Protein 2ANV (pdb70)

Solvent-accessible surface area: 14688 Å² total; per-residue (Å²): 206,79,113,11,30,97,66,2,11,77,122,1,27,206,42,69,38,62,125,57,147,16,48,14,13,79,89,2,46,12,5,0,2,3,44,15,62,22,112,5,109,55,92,23,4,46,96,72,32,82,23,87,49,122,59,0,22,88,23,1,99,107,39,0,92,103,0,35,79,0,7,77,51,41,19,182,19,103,25,77,69,43,22,8,2,0,7,0,6,0,0,35,12,1,16,98,27,7,0,19,32,3,51,2,16,138,45,10,54,116,137,64,58,98,37,2,0,60,7,0,42,113,47,80,88,7,36,214,57,90,66,99,28,27,70,21,0,134,129,5,65,56,10,5,75,99,217,96,114,6,31,97,76,2,14,88,72,1,32,141,26,66,37,59,129,63,159,19,49,18,17,78,102,3,38,15,4,0,2,3,45,3,58,21,93,4,112,56,98,21,5,55,97,76,47,92,17,81,37,130,60,0,30,105,10,2,92,96,34,0,109,107,0,32,91,1,4,72,77,39,17,202,20,101,20,76,65,44,22,4,3,0,0,0,5,0,0,35,12,1,15,97,33,8,0,34,54,9,62,0,14,150,27,0,39,98,123,68,55,95,42,0,0,59,6,0,40,118,47,81,77,7,38,214,55,91,71,98,25,29,72,22,0,135,80,2,66,58,11,2,73,94

B-factor: mean 18.24, std 12.75, range [5.37, 92.21]

InterPro domains:
  IPR002196 Glycoside hydrolase, family 24 [PF00959] (13-140)
  IPR023346 Lysozyme-like domain superfamily [SSF53955] (1-146)
  IPR023347 Lysozyme domain superfamily [G3DSA:1.10.530.40] (1-146)
  IPR033907 Endolysin/autolysin [cd00737] (8-145)
  IPR034690 Endolysin T4 type [MF_04110] (2-146)
  IPR051018 Bacteriophage Glycosyl Hydrolase 24 [PTHR38107] (2-146)

Radius of gyration: 20.23 Å; Cα contacts (8 Å, |Δi|>4): 489; chains: 2; bounding box: 35×56×48 Å

Structure (mmCIF, N/CA/C/O backbone):
data_2ANV
#
_entry.id   2ANV
#
_cell.length_a   134.013
_cell.length_b   50.415
_cell.length_c   46.587
_cell.angle_alpha   90.00
_cell.angle_beta   103.80
_cell.angle_gamma   90.00
#
_symmetry.space_group_name_H-M   'C 1 2 1'
#
loop_
_entity.id
_entity.type
_entity.pdbx_description
1 polymer Lysozyme
2 non-polymer 'SULFATE ION'
3 non-polymer 'MAGNESIUM ION'
4 non-polymer 'SAMARIUM (III) ION'
5 non-polymer 'IODIDE ION'
6 non-polymer 'CHLORIDE ION'
7 water water
#
loop_
_atom_site.group_PDB
_atom_site.id
_atom_site.type_symbol
_atom_site.label_atom_id
_atom_site.label_alt_id
_atom_site.label_comp_id
_atom_site.label_asym_id
_atom_site.label_entity_id
_atom_site.label_seq_id
_atom_site.pdbx_PDB_ins_code
_atom_site.Cartn_x
_atom_site.Cartn_y
_atom_site.Cartn_z
_atom_site.occupancy
_atom_site.B_iso_or_equiv
_atom_site.auth_seq_id
_atom_site.auth_comp_id
_atom_site.auth_asym_id
_atom_site.a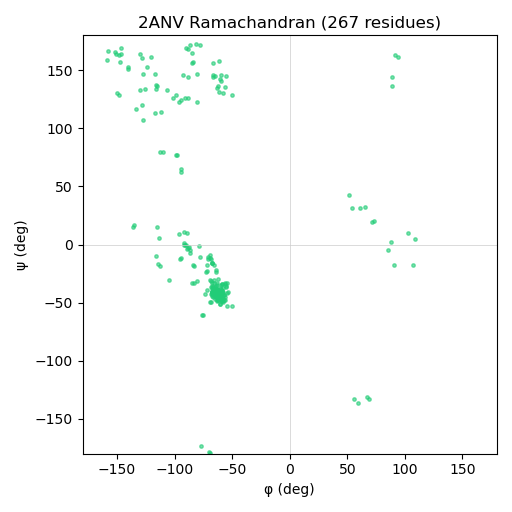uth_atom_id
_atom_site.pdbx_PDB_model_num
ATOM 1 N N . MET A 1 1 ? 68.484 19.269 19.466 1.00 17.34 1 MET A N 1
ATOM 2 C CA . MET A 1 1 ? 67.638 20.205 18.728 1.00 17.66 1 MET A CA 1
ATOM 3 C C . MET A 1 1 ? 66.210 19.854 19.018 1.00 14.95 1 MET A C 1
ATOM 4 O O . MET A 1 1 ? 65.838 18.868 19.671 1.00 15.05 1 MET A O 1
ATOM 9 N N . MET A 1 2 ? 65.303 20.643 18.476 1.00 25.20 2 MET A N 1
ATOM 10 C CA . MET A 1 2 ? 63.903 20.463 18.803 1.00 23.22 2 MET A CA 1
ATOM 11 C C . MET A 1 2 ? 63.393 19.291 17.936 1.00 16.54 2 MET A C 1
ATOM 12 O O . MET A 1 2 ? 63.832 18.954 16.856 1.00 24.55 2 MET A O 1
ATOM 21 N N . GLN A 1 3 ? 62.468 18.574 18.548 1.00 12.62 3 GLN A N 1
ATOM 22 C CA . GLN A 1 3 ? 61.832 17.403 18.002 1.00 12.32 3 GLN A CA 1
ATOM 23 C C . GLN A 1 3 ? 60.413 17.333 18.523 1.00 10.00 3 GLN A C 1
ATOM 24 O O . GLN A 1 3 ? 60.085 18.014 19.490 1.00 11.11 3 GLN A O 1
ATOM 30 N N . ILE A 1 4 ? 59.559 16.522 17.877 1.00 9.91 4 ILE A N 1
ATOM 31 C CA . ILE A 1 4 ? 58.190 16.399 18.352 1.00 9.26 4 ILE A CA 1
ATOM 32 C C . ILE A 1 4 ? 58.133 15.896 19.772 1.00 8.91 4 ILE A C 1
ATOM 33 O O . ILE A 1 4 ? 58.952 15.014 20.162 1.00 10.75 4 ILE A O 1
ATOM 38 N N . SER A 1 5 ? 57.243 16.399 20.608 1.00 8.68 5 SER A N 1
ATOM 39 C CA . SER A 1 5 ? 57.076 15.959 21.963 1.00 8.82 5 SER A CA 1
ATOM 40 C C . SER A 1 5 ? 56.122 14.767 22.084 1.00 8.97 5 SER A C 1
ATOM 41 O O . SER A 1 5 ? 55.411 14.438 21.130 1.00 9.20 5 SER A O 1
ATOM 44 N N . SER A 1 6 ? 56.040 14.190 23.287 1.00 9.80 6 SER A N 1
ATOM 45 C CA . SER A 1 6 ? 55.039 13.135 23.488 1.00 9.87 6 SER A CA 1
ATOM 46 C C . SER A 1 6 ? 53.631 13.639 23.299 1.00 9.45 6 SER A C 1
ATOM 47 O O . SER A 1 6 ? 52.784 12.914 22.751 1.00 9.93 6 SER A O 1
ATOM 50 N N . ASN A 1 7 ? 53.337 14.838 23.757 1.00 9.40 7 ASN A N 1
ATOM 51 C CA . ASN A 1 7 ? 52.042 15.481 23.512 1.00 9.60 7 ASN A CA 1
ATOM 52 C C . ASN A 1 7 ? 51.801 15.631 22.006 1.00 8.58 7 ASN A C 1
ATOM 53 O O . ASN A 1 7 ? 50.695 15.366 21.501 1.00 8.88 7 ASN A O 1
ATOM 58 N N . GLY A 1 8 ? 52.840 16.024 21.284 1.00 8.48 8 GLY A N 1
ATOM 59 C CA . GLY A 1 8 ? 52.712 16.166 19.850 1.00 8.57 8 GLY A CA 1
ATOM 60 C C . GLY A 1 8 ? 52.406 14.870 19.153 1.00 7.80 8 GLY A C 1
ATOM 61 O O . GLY A 1 8 ? 51.577 14.819 18.230 1.00 8.36 8 GLY A O 1
ATOM 62 N N . ILE A 1 9 ? 53.053 13.784 19.578 1.00 8.22 9 ILE A N 1
ATOM 63 C CA . ILE A 1 9 ? 52.791 12.447 19.043 1.00 8.29 9 ILE A CA 1
ATOM 64 C C . ILE A 1 9 ? 51.381 12.001 19.387 1.00 7.98 9 ILE A C 1
ATOM 65 O O . ILE A 1 9 ? 50.669 11.527 18.502 1.00 8.38 9 ILE A O 1
ATOM 70 N N . THR A 1 10 ? 50.939 12.158 20.636 1.00 8.22 10 THR A N 1
ATOM 71 C CA . THR A 1 10 ? 49.575 11.745 20.969 1.00 8.41 10 THR A CA 1
ATOM 72 C C . THR A 1 10 ? 48.574 12.478 20.105 1.00 7.60 10 THR A C 1
ATOM 73 O O . THR A 1 10 ? 47.625 11.897 19.574 1.00 8.46 10 THR A O 1
ATOM 77 N N . ARG A 1 11 ? 48.730 13.786 19.985 1.00 7.94 11 ARG A N 1
ATOM 78 C CA . ARG A 1 11 ? 47.760 14.562 19.238 1.00 7.43 11 ARG A CA 1
ATOM 79 C C . ARG A 1 11 ? 47.781 14.187 17.765 1.00 7.59 11 ARG A C 1
ATOM 80 O O . ARG A 1 11 ? 46.705 14.105 17.119 1.00 8.51 11 ARG A O 1
ATOM 88 N N . LEU A 1 12 ? 48.947 13.948 17.202 1.00 7.49 12 LEU A N 1
ATOM 89 C CA . LEU A 1 12 ? 49.047 13.541 15.798 1.00 7.78 12 LEU A CA 1
ATOM 90 C C . LEU A 1 12 ? 48.411 12.165 15.591 1.00 7.94 12 LEU A C 1
ATOM 91 O O . LEU A 1 12 ? 47.699 11.952 14.604 1.00 8.30 12 LEU A O 1
ATOM 96 N N . LYS A 1 13 ? 48.653 11.209 16.503 1.00 8.52 13 LYS A N 1
ATOM 97 C CA . LYS A 1 13 ? 48.038 9.921 16.391 1.00 9.23 13 LYS A CA 1
ATOM 98 C C . LYS A 1 13 ? 46.526 10.057 16.383 1.00 9.49 13 LYS A C 1
ATOM 99 O O . LYS A 1 13 ? 45.804 9.349 15.682 1.00 10.69 13 LYS A O 1
ATOM 105 N N A ARG A 1 14 ? 46.054 10.973 17.244 0.50 8.99 14 ARG A N 1
ATOM 106 N N B ARG A 1 14 ? 45.896 10.941 17.220 0.50 9.55 14 ARG A N 1
ATOM 107 C CA A ARG A 1 14 ? 44.606 11.043 17.339 0.50 12.06 14 ARG A CA 1
ATOM 108 C CA B ARG A 1 14 ? 44.469 11.231 17.281 0.50 11.22 14 ARG A CA 1
ATOM 109 C C A ARG A 1 14 ? 44.023 11.789 16.128 0.50 9.24 14 ARG A C 1
ATOM 110 C C B ARG A 1 14 ? 43.962 11.688 15.902 0.50 10.93 14 ARG A C 1
ATOM 111 O O A ARG A 1 14 ? 42.847 11.511 15.778 0.50 10.35 14 ARG A O 1
ATOM 112 O O B ARG A 1 14 ? 42.965 11.275 15.334 0.50 11.90 14 ARG A O 1
ATOM 127 N N . GLU A 1 15 ? 44.752 12.631 15.397 1.00 9.10 15 GLU A N 1
ATOM 128 C CA . GLU A 1 15 ? 44.308 13.211 14.124 1.00 10.00 15 GLU A CA 1
ATOM 129 C C . GLU A 1 15 ? 44.373 12.239 12.954 1.00 10.65 15 GLU A C 1
ATOM 130 O O . GLU A 1 15 ? 43.487 12.224 12.083 1.00 12.68 15 GLU A O 1
ATOM 136 N N . GLU A 1 16 ? 45.419 11.442 12.898 1.00 9.21 16 GLU A N 1
ATOM 137 C CA . GLU A 1 16 ? 45.660 10.540 11.780 1.00 9.44 16 GLU A CA 1
ATOM 138 C C . GLU A 1 16 ? 44.947 9.213 11.890 1.00 9.99 16 GLU A C 1
ATOM 139 O O . GLU A 1 16 ? 44.588 8.605 10.862 1.00 11.59 16 GLU A O 1
ATOM 145 N N . GLY A 1 17 ? 44.784 8.721 13.103 1.00 9.62 17 GLY A N 1
ATOM 146 C CA . GLY A 1 17 ? 44.367 7.393 13.399 1.00 10.88 17 GLY A CA 1
ATOM 147 C C . GLY A 1 17 ? 45.555 6.471 13.493 1.00 10.47 17 GLY A C 1
ATOM 148 O O . GLY A 1 17 ? 46.578 6.636 12.846 1.00 14.01 17 GLY A O 1
ATOM 149 N N . GLU A 1 18 ? 45.448 5.534 14.404 1.00 11.06 18 GLU A N 1
ATOM 150 C CA . GLU A 1 18 ? 46.417 4.464 14.591 1.00 10.01 18 GLU A CA 1
ATOM 151 C C . GLU A 1 18 ? 45.780 3.119 14.303 1.00 10.37 18 GLU A C 1
ATOM 152 O O . GLU A 1 18 ? 44.673 2.854 14.749 1.00 12.24 18 GLU A O 1
ATOM 158 N N . ARG A 1 19 ? 46.489 2.239 13.601 1.00 8.95 19 ARG A N 1
ATOM 159 C CA . ARG A 1 19 ? 46.065 0.879 13.361 1.00 9.70 19 ARG A CA 1
ATOM 160 C C . ARG A 1 19 ? 47.231 -0.014 13.624 1.00 9.39 19 ARG A C 1
ATOM 161 O O . ARG A 1 19 ? 48.235 0.032 12.963 1.00 12.76 19 ARG A O 1
ATOM 169 N N . LEU A 1 20 ? 47.054 -0.866 14.632 1.00 9.79 20 LEU A N 1
ATOM 170 C CA . LEU A 1 20 ? 48.173 -1.728 15.105 1.00 9.88 20 LEU A CA 1
ATOM 171 C C . LEU A 1 20 ? 48.240 -3.063 14.369 1.00 10.70 20 LEU A C 1
ATOM 172 O O . LEU A 1 20 ? 49.205 -3.802 14.550 1.00 12.92 20 LEU A O 1
ATOM 177 N N . LYS A 1 21 ? 47.311 -3.355 13.498 1.00 10.87 21 LYS A N 1
ATOM 178 C CA . LYS A 1 21 ? 47.354 -4.507 12.618 1.00 12.89 21 LYS A CA 1
ATOM 179 C C . LYS A 1 21 ? 47.457 -3.967 11.187 1.00 11.26 21 LYS A C 1
ATOM 180 O O . LYS A 1 21 ? 46.790 -3.016 10.771 1.00 11.77 21 LYS A O 1
ATOM 186 N N . ALA A 1 22 ? 48.301 -4.555 10.378 1.00 11.64 22 ALA A N 1
ATOM 187 C CA . ALA A 1 22 ? 48.537 -4.079 9.043 1.00 10.67 22 ALA A CA 1
ATOM 188 C C . ALA A 1 22 ? 47.260 -4.097 8.238 1.00 10.57 22 ALA A C 1
ATOM 189 O O . ALA A 1 22 ? 46.436 -5.010 8.361 1.00 12.93 22 ALA A O 1
ATOM 191 N N . TYR A 1 23 ? 47.140 -3.124 7.353 1.00 9.46 23 TYR A N 1
ATOM 192 C CA . TYR A 1 23 ? 45.970 -2.970 6.502 1.00 9.42 23 TYR A CA 1
ATOM 193 C C . TYR A 1 23 ? 46.436 -2.416 5.200 1.00 8.76 23 TYR A C 1
ATOM 194 O O . TYR A 1 23 ? 47.532 -1.896 5.045 1.00 11.95 23 TYR A O 1
ATOM 203 N N . SER A 1 24 ? 45.580 -2.397 4.162 1.00 10.17 24 SER A N 1
ATOM 204 C CA . SER A 1 24 ? 45.874 -1.764 2.897 1.00 10.40 24 SER A CA 1
ATOM 205 C C . SER A 1 24 ? 45.156 -0.432 2.881 1.00 9.95 24 SER A C 1
ATOM 206 O O . SER A 1 24 ? 43.927 -0.395 3.111 1.00 10.95 24 SER A O 1
ATOM 209 N N . ASP A 1 25 ? 45.863 0.654 2.627 1.00 9.31 25 ASP A N 1
ATOM 210 C CA . ASP A 1 25 ? 45.234 1.976 2.588 1.00 9.85 25 ASP A CA 1
ATOM 211 C C . ASP A 1 25 ? 44.321 2.072 1.374 1.00 9.64 25 ASP A C 1
ATOM 212 O O . ASP A 1 25 ? 44.170 1.155 0.570 1.00 9.20 25 ASP A O 1
ATOM 217 N N . SER A 1 26 ? 43.700 3.235 1.217 1.00 10.80 26 SER A N 1
ATOM 218 C CA . SER A 1 26 ? 42.691 3.398 0.184 1.00 11.13 26 SER A CA 1
ATOM 219 C C . SER A 1 26 ? 43.267 3.325 -1.205 1.00 10.60 26 SER A C 1
ATOM 220 O O . SER A 1 26 ? 42.472 3.176 -2.151 1.00 13.25 26 SER A O 1
ATOM 223 N N . ARG A 1 27 ? 44.563 3.441 -1.373 1.00 10.32 27 ARG A N 1
ATOM 224 C CA . ARG A 1 27 ? 45.212 3.275 -2.673 1.00 10.70 27 ARG A CA 1
ATOM 225 C C . ARG A 1 27 ? 45.735 1.878 -2.870 1.00 9.74 27 ARG A C 1
ATOM 226 O O . ARG A 1 27 ? 46.062 1.511 -4.010 1.00 11.76 27 ARG A O 1
ATOM 234 N N . GLY A 1 28 ? 45.814 1.041 -1.848 1.00 9.16 28 GLY A N 1
ATOM 235 C CA . GLY A 1 28 ? 46.373 -0.292 -1.953 1.00 9.63 28 GLY A CA 1
ATOM 236 C C . GLY A 1 28 ? 47.713 -0.506 -1.287 1.00 9.95 28 GLY A C 1
ATOM 237 O O . GLY A 1 28 ? 48.306 -1.582 -1.431 1.00 11.01 28 GLY A O 1
ATOM 238 N N . ILE A 1 29 ? 48.246 0.487 -0.567 1.00 9.65 29 ILE A N 1
ATOM 239 C CA . ILE A 1 29 ? 49.593 0.384 0.031 1.00 9.42 29 ILE A CA 1
ATOM 240 C C . ILE A 1 29 ? 49.493 -0.237 1.399 1.00 8.52 29 ILE A C 1
ATOM 241 O O . ILE A 1 29 ? 48.776 0.276 2.285 1.00 8.71 29 ILE A O 1
ATOM 246 N N . PRO A 1 30 ? 50.229 -1.312 1.673 1.00 9.03 30 PRO A N 1
ATOM 247 C CA . PRO A 1 30 ? 50.247 -1.902 3.035 1.00 9.35 30 PRO A CA 1
ATOM 248 C C . PRO A 1 30 ? 50.786 -0.841 4.006 1.00 8.51 30 PRO A C 1
ATOM 249 O O . PRO A 1 30 ? 51.852 -0.249 3.813 1.00 9.34 30 PRO A O 1
ATOM 253 N N . THR A 1 31 ? 50.053 -0.671 5.121 1.00 8.50 31 THR A N 1
ATOM 254 C CA . THR A 1 31 ? 50.316 0.375 6.117 1.00 8.12 31 THR A CA 1
ATOM 255 C C . THR A 1 31 ? 50.104 -0.204 7.494 1.00 8.05 31 THR A C 1
ATOM 256 O O . THR A 1 31 ? 49.258 -1.101 7.707 1.00 8.65 31 THR A O 1
ATOM 260 N N . ILE A 1 32 ? 50.802 0.371 8.482 1.00 8.08 32 ILE A N 1
ATOM 261 C CA . ILE A 1 32 ? 50.577 0.000 9.883 1.00 7.63 32 ILE A CA 1
ATOM 262 C C . ILE A 1 32 ? 50.933 1.214 10.731 1.00 8.02 32 ILE A C 1
ATOM 263 O O . ILE A 1 32 ? 51.623 2.153 10.307 1.00 8.30 32 ILE A O 1
ATOM 268 N N . GLY A 1 33 ? 50.516 1.171 12.004 1.00 8.38 33 GLY A N 1
ATOM 269 C CA . GLY A 1 33 ? 50.830 2.282 12.926 1.00 8.13 33 GLY A CA 1
ATOM 270 C C . GLY A 1 33 ? 50.081 3.508 12.480 1.00 7.81 33 GLY A C 1
ATOM 271 O O . GLY A 1 33 ? 48.866 3.492 12.241 1.00 9.10 33 GLY A O 1
ATOM 272 N N . VAL A 1 34 ? 50.829 4.601 12.397 1.00 7.77 34 VAL A N 1
ATOM 273 C CA . VAL A 1 34 ? 50.339 5.908 11.958 1.00 8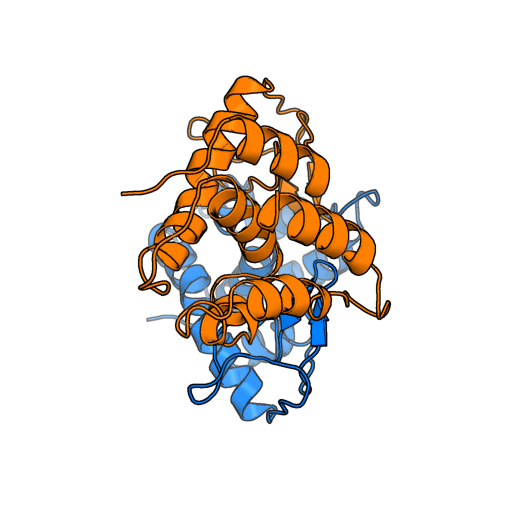.37 34 VAL A CA 1
ATOM 274 C C . VAL A 1 34 ? 51.016 6.214 10.609 1.00 8.54 34 VAL A C 1
ATOM 275 O O . VAL A 1 34 ? 52.019 6.899 10.510 1.00 9.66 34 VAL A O 1
ATOM 279 N N . GLY A 1 35 ? 50.466 5.609 9.562 1.00 9.37 35 GLY A N 1
ATOM 280 C CA . GLY A 1 35 ? 50.984 5.882 8.231 1.00 10.16 35 GLY A CA 1
ATOM 281 C C . GLY A 1 35 ? 52.326 5.277 7.908 1.00 10.64 35 GLY A C 1
ATOM 282 O O . GLY A 1 35 ? 52.992 5.708 6.950 1.00 13.86 35 GLY A O 1
ATOM 283 N N . HIS A 1 36 ? 52.789 4.239 8.602 1.00 9.44 36 HIS A N 1
ATOM 284 C CA . HIS A 1 36 ? 54.080 3.628 8.321 1.00 9.18 36 HIS A CA 1
ATOM 285 C C . HIS A 1 36 ? 53.942 2.607 7.190 1.00 8.90 36 HIS A C 1
ATOM 286 O O . HIS A 1 36 ? 53.153 1.657 7.264 1.00 9.61 36 HIS A O 1
ATOM 293 N N A THR A 1 37 ? 54.645 2.892 6.111 0.50 10.24 37 THR A N 1
ATOM 294 N N B THR A 1 37 ? 54.775 2.707 6.163 0.50 9.45 37 THR A N 1
ATOM 295 C CA A THR A 1 37 ? 54.623 2.032 4.911 0.50 10.32 37 THR A CA 1
ATOM 296 C CA B THR A 1 37 ? 54.771 1.765 5.015 0.50 9.95 37 THR A CA 1
ATOM 297 C C A THR A 1 37 ? 55.935 1.303 4.775 0.50 10.95 37 THR A C 1
ATOM 298 C C B THR A 1 37 ? 56.058 0.997 4.793 0.50 12.20 37 THR A C 1
ATOM 299 O O A THR A 1 37 ? 56.034 0.348 3.979 0.50 14.20 37 THR A O 1
ATOM 300 O O B THR A 1 37 ? 56.094 -0.013 4.040 0.50 14.53 37 THR A O 1
ATOM 307 N N A GLY A 1 38 ? 56.953 1.737 5.526 0.50 12.35 38 GLY A N 1
ATOM 308 N N B GLY A 1 38 ? 57.179 1.415 5.388 0.50 11.80 38 GLY A N 1
ATOM 309 C CA A GLY A 1 38 ? 58.217 1.036 5.423 0.50 13.19 38 GLY A CA 1
ATOM 310 C CA B GLY A 1 38 ? 58.447 0.724 5.182 0.50 12.58 38 GLY A CA 1
ATOM 311 C C A GLY A 1 38 ? 58.264 -0.258 6.203 0.50 12.67 38 GLY A C 1
ATOM 312 C C B GLY A 1 38 ? 58.456 -0.532 6.035 0.50 13.17 38 GLY A C 1
ATOM 313 O O A GLY A 1 38 ? 57.323 -0.782 6.794 0.50 13.52 38 GLY A O 1
ATOM 314 O O B GLY A 1 38 ? 57.448 -0.890 6.655 0.50 17.02 38 GLY A O 1
ATOM 315 N N A LYS A 1 39 ? 59.460 -0.810 6.270 0.50 13.78 39 LYS A N 1
ATOM 316 N N B LYS A 1 39 ? 59.592 -1.197 6.117 0.50 14.78 39 LYS A N 1
ATOM 317 C CA A LYS A 1 39 ? 59.590 -2.068 6.990 0.50 13.75 39 LYS A CA 1
ATOM 318 C CA B LYS A 1 39 ? 59.685 -2.408 6.917 0.50 14.36 39 LYS A CA 1
ATOM 319 C C A LYS A 1 39 ? 59.381 -1.918 8.492 0.50 12.21 39 LYS A C 1
ATOM 320 C C B LYS A 1 39 ? 59.601 -2.056 8.406 0.50 13.33 39 LYS A C 1
ATOM 321 O O A LYS A 1 39 ? 59.407 -0.860 9.105 0.50 11.34 39 LYS A O 1
ATOM 322 O O B LYS A 1 39 ? 59.885 -0.970 8.899 0.50 11.40 39 LYS A O 1
ATOM 333 N N . VAL A 1 40 ? 59.187 -3.073 9.141 1.00 12.87 40 VAL A N 1
ATOM 334 C CA . VAL A 1 40 ? 59.111 -3.111 10.591 1.00 12.88 40 VAL A CA 1
ATOM 335 C C . VAL A 1 40 ? 59.917 -4.329 11.059 1.00 13.79 40 VAL A C 1
ATOM 336 O O . VAL A 1 40 ? 59.666 -5.444 10.560 1.00 14.59 40 VAL A O 1
ATOM 340 N N . ASP A 1 41 ? 60.910 -4.128 11.919 1.00 13.46 41 ASP A N 1
ATOM 341 C CA . ASP A 1 41 ? 61.747 -5.232 12.372 1.00 14.98 41 ASP A CA 1
ATOM 342 C C . ASP A 1 41 ? 62.356 -5.997 11.192 1.00 14.32 41 ASP A C 1
ATOM 343 O O . ASP A 1 41 ? 62.590 -7.216 11.287 1.00 15.75 41 ASP A O 1
ATOM 348 N N . GLY A 1 42 ? 62.634 -5.340 10.084 1.00 14.31 42 GLY A N 1
ATOM 349 C CA . GLY A 1 42 ? 63.319 -5.974 8.955 1.00 14.77 42 GLY A CA 1
ATOM 350 C C . GLY A 1 42 ? 62.420 -6.683 7.947 1.00 15.33 42 GLY A C 1
ATOM 351 O O . GLY A 1 42 ? 62.909 -7.264 6.961 1.00 19.58 42 GLY A O 1
ATOM 352 N N . ASN A 1 43 ? 61.121 -6.625 8.153 1.00 15.44 43 ASN A N 1
ATOM 353 C CA . ASN A 1 43 ? 60.139 -7.204 7.271 1.00 15.84 43 ASN A CA 1
ATOM 354 C C . ASN A 1 43 ? 59.215 -6.195 6.643 1.00 14.80 43 ASN A C 1
ATOM 355 O O . ASN A 1 43 ? 58.794 -5.244 7.304 1.00 15.69 43 ASN A O 1
ATOM 360 N N . SER A 1 44 ? 58.773 -6.463 5.379 1.00 16.90 44 SER A N 1
ATOM 361 C CA A SER A 1 44 ? 57.775 -5.577 4.769 0.65 16.64 44 SER A CA 1
ATOM 362 C CA B SER A 1 44 ? 57.759 -5.548 4.854 0.35 17.43 44 SER A CA 1
ATOM 363 C C A SER A 1 44 ? 56.422 -5.709 5.478 0.65 16.90 44 SER A C 1
ATOM 364 C C B SER A 1 44 ? 56.462 -5.706 5.658 0.35 18.06 44 SER A C 1
ATOM 365 O O A SER A 1 44 ? 55.944 -6.790 5.796 0.65 17.80 44 SER A O 1
ATOM 366 O O B SER A 1 44 ? 56.054 -6.728 6.187 0.35 15.68 44 SER A O 1
ATOM 371 N N . VAL A 1 45 ? 55.793 -4.561 5.740 1.00 17.09 45 VAL A N 1
ATOM 372 C CA . VAL A 1 45 ? 54.437 -4.475 6.227 1.00 16.49 45 VAL A CA 1
ATOM 373 C C . VAL A 1 45 ? 53.584 -5.312 5.279 1.00 16.10 45 VAL A C 1
ATOM 374 O O . VAL A 1 45 ? 53.572 -5.156 4.047 1.00 16.62 45 VAL A O 1
ATOM 378 N N . ALA A 1 46 ? 52.797 -6.200 5.873 1.00 16.09 46 ALA A N 1
ATOM 379 C CA . ALA A 1 46 ? 51.981 -7.118 5.109 1.00 18.91 46 ALA A CA 1
ATOM 380 C C . ALA A 1 46 ? 50.865 -7.593 6.020 1.00 16.95 46 ALA A C 1
ATOM 381 O O . ALA A 1 46 ? 51.007 -7.607 7.260 1.00 15.84 46 ALA A O 1
ATOM 383 N N . SER A 1 47 ? 49.793 -8.069 5.392 1.00 19.16 47 SER A N 1
ATOM 384 C CA . SER A 1 47 ? 48.727 -8.674 6.134 1.00 21.05 47 SER A CA 1
ATOM 385 C C . SER A 1 47 ? 49.224 -9.730 7.103 1.00 21.98 47 SER A C 1
ATOM 386 O O . SER A 1 47 ? 50.024 -10.597 6.728 1.00 27.97 47 SER A O 1
ATOM 389 N N . GLY A 1 48 ? 48.796 -9.589 8.356 1.00 19.60 48 GLY A N 1
ATOM 390 C CA . GLY A 1 48 ? 49.290 -10.460 9.418 1.00 20.74 48 GLY A CA 1
ATOM 391 C C . GLY A 1 48 ? 50.244 -9.821 10.383 1.00 18.57 48 GLY A C 1
ATOM 392 O O . GLY A 1 48 ? 50.455 -10.351 11.480 1.00 21.52 48 GLY A O 1
ATOM 393 N N . MET A 1 49 ? 50.837 -8.710 10.049 1.00 16.67 49 MET A N 1
ATOM 394 C CA . MET A 1 49 ? 51.754 -8.013 10.937 1.00 14.99 49 MET A CA 1
ATOM 395 C C . MET A 1 49 ? 50.940 -7.318 12.008 1.00 14.52 49 MET A C 1
ATOM 396 O O . MET A 1 49 ? 49.922 -6.645 11.745 1.00 14.40 49 MET A O 1
ATOM 401 N N A THR A 1 50 ? 51.371 -7.441 13.252 0.50 14.76 50 THR A N 1
ATOM 402 N N B THR A 1 50 ? 51.454 -7.394 13.232 0.50 13.94 50 THR A N 1
ATOM 403 C CA A THR A 1 50 ? 50.844 -6.638 14.343 0.50 15.15 50 THR A CA 1
ATOM 404 C CA B THR A 1 50 ? 50.898 -6.701 14.386 0.50 14.56 50 THR A CA 1
ATOM 405 C C A THR A 1 50 ? 52.034 -5.951 15.032 0.50 13.08 50 THR A C 1
ATOM 406 C C B THR A 1 50 ? 51.983 -6.071 15.259 0.50 13.95 50 THR A C 1
ATOM 407 O O A THR A 1 50 ? 53.146 -6.468 14.930 0.50 14.62 50 THR A O 1
ATOM 408 O O B THR A 1 50 ? 52.997 -6.705 15.541 0.50 14.88 50 THR A O 1
ATOM 415 N N . ILE A 1 51 ? 51.734 -4.825 15.669 1.00 11.11 51 ILE A N 1
ATOM 416 C CA . ILE A 1 51 ? 52.711 -4.083 16.450 1.00 10.25 51 ILE A CA 1
ATOM 417 C C . ILE A 1 51 ? 52.063 -3.524 17.733 1.00 9.75 51 ILE A C 1
ATOM 418 O O . ILE A 1 51 ? 50.843 -3.478 17.846 1.00 11.82 51 ILE A O 1
ATOM 423 N N . THR A 1 52 ? 52.932 -3.088 18.642 1.00 9.46 52 THR A N 1
ATOM 424 C CA . THR A 1 52 ? 52.469 -2.407 19.850 1.00 9.47 52 THR A CA 1
ATOM 425 C C . THR A 1 52 ? 52.341 -0.913 19.619 1.00 8.37 52 THR A C 1
ATOM 426 O O . THR A 1 52 ? 52.840 -0.354 18.650 1.00 8.60 52 THR A O 1
ATOM 430 N N . ALA A 1 53 ? 51.702 -0.217 20.551 1.00 8.84 53 ALA A N 1
ATOM 431 C CA . ALA A 1 53 ? 51.607 1.219 20.546 1.00 8.89 53 ALA A CA 1
ATOM 432 C C . ALA A 1 53 ? 52.957 1.879 20.726 1.00 8.20 53 ALA A C 1
ATOM 433 O O . ALA A 1 53 ? 53.224 2.920 20.087 1.00 8.97 53 ALA A O 1
ATOM 435 N N . GLU A 1 54 ? 53.841 1.310 21.531 1.00 8.92 54 GLU A N 1
ATOM 436 C CA . GLU A 1 54 ? 55.204 1.791 21.654 1.00 9.24 54 GLU A CA 1
ATOM 437 C C . GLU A 1 54 ? 55.878 1.768 20.281 1.00 8.46 54 GLU A C 1
ATOM 438 O O . GLU A 1 54 ? 56.542 2.727 19.883 1.00 8.90 54 GLU A O 1
ATOM 444 N N . LYS A 1 55 ? 55.769 0.624 19.597 1.00 8.62 55 LYS A N 1
ATOM 445 C CA . LYS A 1 55 ? 56.388 0.516 18.255 1.00 8.76 55 LYS A CA 1
ATOM 446 C C . LYS A 1 55 ? 55.780 1.527 17.334 1.00 7.99 55 LYS A C 1
ATOM 447 O O . LYS A 1 55 ? 56.488 2.156 16.542 1.00 8.60 55 LYS A O 1
ATOM 453 N N . SER A 1 56 ? 54.451 1.680 17.352 1.00 7.99 56 SER A N 1
ATOM 454 C CA . SER A 1 56 ? 53.797 2.656 16.490 1.00 8.04 56 SER A CA 1
ATOM 455 C C . SER A 1 56 ? 54.360 4.059 16.729 1.00 7.70 56 SER A C 1
ATOM 456 O O . SER A 1 56 ? 54.618 4.794 15.799 1.00 8.46 56 SER A O 1
ATOM 459 N N . SER A 1 57 ? 54.513 4.430 18.002 1.00 8.26 57 SER A N 1
ATOM 460 C CA . SER A 1 57 ? 55.070 5.749 18.293 1.00 8.79 57 SER A CA 1
ATOM 461 C C . SER A 1 57 ? 56.506 5.905 17.845 1.00 9.12 57 SER A C 1
ATOM 462 O O . SER A 1 57 ? 56.894 6.963 17.326 1.00 10.07 57 SER A O 1
ATOM 465 N N . GLU A 1 58 ? 57.327 4.856 18.075 1.00 9.83 58 GLU A N 1
ATOM 466 C CA . GLU A 1 58 ? 58.736 4.950 17.652 1.00 11.30 58 GLU A CA 1
ATOM 467 C C . GLU A 1 58 ? 58.821 4.976 16.139 1.00 10.19 58 GLU A C 1
ATOM 468 O O . GLU A 1 58 ? 59.674 5.703 15.587 1.00 11.50 58 GLU A O 1
ATOM 474 N N . LEU A 1 59 ? 57.993 4.243 15.404 1.00 9.99 59 LEU A N 1
ATOM 475 C CA . LEU A 1 59 ? 57.970 4.315 13.943 1.00 9.77 59 LEU A CA 1
ATOM 476 C C . LEU A 1 59 ? 57.562 5.696 13.483 1.00 9.59 59 LEU A C 1
ATOM 477 O O . LEU A 1 59 ? 58.119 6.212 12.522 1.00 10.64 59 LEU A O 1
ATOM 482 N N . LEU A 1 60 ? 56.567 6.290 14.150 1.00 8.89 60 LEU A N 1
ATOM 483 C CA . LEU A 1 60 ? 56.121 7.637 13.764 1.00 8.61 60 LEU A CA 1
ATOM 484 C C . LEU A 1 60 ? 57.202 8.678 14.001 1.00 8.92 60 LEU A C 1
ATOM 485 O O . LEU A 1 60 ? 57.422 9.523 13.147 1.00 9.50 60 LEU A O 1
ATOM 490 N N . LYS A 1 61 ? 57.913 8.568 15.134 1.00 10.24 61 LYS A N 1
ATOM 491 C CA . LYS A 1 61 ? 59.002 9.517 15.405 1.00 11.62 61 LYS A CA 1
ATOM 492 C C . LYS A 1 61 ? 60.053 9.447 14.320 1.00 13.21 61 LYS A C 1
ATOM 493 O O . LYS A 1 61 ? 60.573 10.479 13.866 1.00 16.59 61 LYS A O 1
ATOM 499 N N . GLU A 1 62 ? 60.344 8.276 13.824 1.00 12.80 62 GLU A N 1
ATOM 500 C CA . GLU A 1 62 ? 61.306 8.129 12.735 1.00 15.03 62 GLU A CA 1
ATOM 501 C C . GLU A 1 62 ? 60.734 8.607 11.396 1.00 13.86 62 GLU A C 1
ATOM 502 O O . GLU A 1 62 ? 61.405 9.252 10.579 1.00 15.32 62 GLU A O 1
ATOM 508 N N . ASP A 1 63 ? 59.475 8.264 11.095 1.00 12.33 63 ASP A N 1
ATOM 509 C CA . ASP A 1 63 ? 58.842 8.721 9.862 1.00 12.92 63 ASP A CA 1
ATOM 510 C C . ASP A 1 63 ? 58.685 10.228 9.809 1.00 12.62 63 ASP A C 1
ATOM 511 O O . ASP A 1 63 ? 58.534 10.794 8.740 1.00 18.08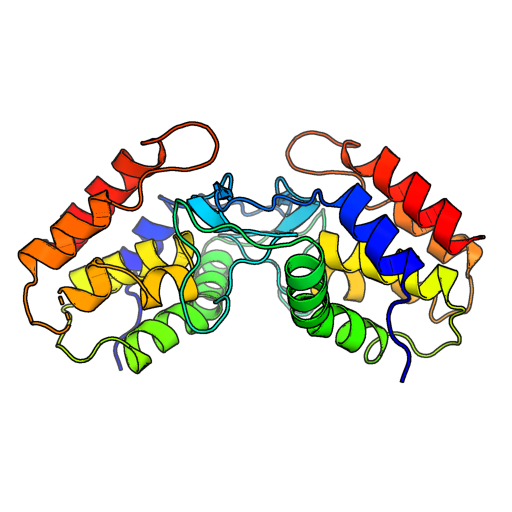 63 ASP A O 1
ATOM 516 N N . LEU A 1 64 ? 58.693 10.900 10.948 1.00 10.17 64 LEU A N 1
ATOM 517 C CA . LEU A 1 64 ? 58.619 12.379 10.998 1.00 9.88 64 LEU A CA 1
ATOM 518 C C . LEU A 1 64 ? 59.948 13.035 10.706 1.00 10.73 64 LEU A C 1
ATOM 519 O O . LEU A 1 64 ? 59.994 14.260 10.688 1.00 11.04 64 LEU A O 1
ATOM 524 N N . GLN A 1 65 ? 61.015 12.293 10.462 1.00 12.52 65 GLN A N 1
ATOM 525 C CA . GLN A 1 65 ? 62.286 12.973 10.223 1.00 12.73 65 GLN A CA 1
ATOM 526 C C . GLN A 1 65 ? 62.185 13.934 9.039 1.00 12.55 65 GLN A C 1
ATOM 527 O O . GLN A 1 65 ? 62.767 15.032 9.161 1.00 13.34 65 GLN A O 1
ATOM 533 N N . TRP A 1 66 ? 61.466 13.619 7.962 1.00 12.03 66 TRP A N 1
ATOM 534 C CA . TRP A 1 66 ? 61.364 14.561 6.842 1.00 12.62 66 TRP A CA 1
ATOM 535 C C . TRP A 1 66 ? 60.628 15.816 7.264 1.00 11.22 66 TRP A C 1
ATOM 536 O O . TRP A 1 66 ? 60.892 16.891 6.738 1.00 12.79 66 TRP A O 1
ATOM 547 N N . VAL A 1 67 ? 59.666 15.675 8.159 1.00 10.55 67 VAL A N 1
ATOM 548 C CA . VAL A 1 67 ? 58.910 16.830 8.654 1.00 10.13 67 VAL A CA 1
ATOM 549 C C . VAL A 1 67 ? 59.769 17.739 9.487 1.00 10.42 67 VAL A C 1
ATOM 550 O O . VAL A 1 67 ? 59.820 18.952 9.304 1.00 11.61 67 VAL A O 1
ATOM 554 N N . GLU A 1 68 ? 60.490 17.154 10.459 1.00 10.81 68 GLU A N 1
ATOM 555 C CA . GLU A 1 68 ? 61.419 17.893 11.310 1.00 12.46 68 GLU A CA 1
ATOM 556 C C . GLU A 1 68 ? 62.475 18.554 10.470 1.00 13.25 68 GLU A C 1
ATOM 557 O O . GLU A 1 68 ? 62.868 19.697 10.743 1.00 13.86 68 GLU A O 1
ATOM 563 N N . ASP A 1 69 ? 62.972 17.895 9.436 1.00 13.66 69 ASP A N 1
ATOM 564 C CA . ASP A 1 69 ? 63.989 18.432 8.563 1.00 15.21 69 ASP A CA 1
ATOM 565 C C . ASP A 1 69 ? 63.424 19.589 7.756 1.00 15.01 69 ASP A C 1
ATOM 566 O O . ASP A 1 69 ? 64.111 20.591 7.525 1.00 17.03 69 ASP A O 1
ATOM 571 N N . ALA A 1 70 ? 62.166 19.517 7.337 1.00 14.99 70 ALA A N 1
ATOM 572 C CA . ALA A 1 70 ? 61.522 20.616 6.615 1.00 15.04 70 ALA A CA 1
ATOM 573 C C . ALA A 1 70 ? 61.424 21.847 7.500 1.00 13.25 70 ALA A C 1
ATOM 574 O O . ALA A 1 70 ? 61.670 22.983 7.079 1.00 14.85 70 ALA A O 1
ATOM 576 N N . ILE A 1 71 ? 61.052 21.636 8.760 1.00 12.16 71 ILE A N 1
ATOM 577 C CA . ILE A 1 71 ? 60.951 22.763 9.695 1.00 12.32 71 ILE A CA 1
ATOM 578 C C . ILE A 1 71 ? 62.314 23.388 9.870 1.00 14.61 71 ILE A C 1
ATOM 579 O O . ILE A 1 71 ? 62.484 24.585 9.805 1.00 16.03 71 ILE A O 1
ATOM 584 N N . SER A 1 72 ? 63.356 22.581 10.099 1.00 15.98 72 SER A N 1
ATOM 585 C CA . SER A 1 72 ? 64.709 23.095 10.266 1.00 17.43 72 SER A CA 1
ATOM 586 C C . SER A 1 72 ? 65.200 23.845 9.066 1.00 18.13 72 SER A C 1
ATOM 587 O O . SER A 1 72 ? 65.919 24.825 9.201 1.00 22.24 72 SER A O 1
ATOM 592 N N . SER A 1 73 ? 64.896 23.377 7.882 1.00 17.07 73 SER A N 1
ATOM 593 C CA . SER A 1 73 ? 65.417 23.995 6.665 1.00 20.90 73 SER A CA 1
ATOM 594 C C . SER A 1 73 ? 64.642 25.250 6.232 1.00 19.67 73 SER A C 1
ATOM 595 O O . SER A 1 73 ? 65.286 26.114 5.667 1.00 23.93 73 SER A O 1
ATOM 598 N N . LEU A 1 74 ? 63.352 25.309 6.514 1.00 15.85 74 LEU A N 1
ATOM 599 C CA . LEU A 1 74 ? 62.503 26.367 5.996 1.00 15.74 74 LEU A CA 1
ATOM 600 C C . LEU A 1 74 ? 62.119 27.439 6.995 1.00 14.70 74 LEU A C 1
ATOM 601 O O . LEU A 1 74 ? 61.896 28.547 6.566 1.00 15.32 74 LEU A O 1
ATOM 606 N N . VAL A 1 75 ? 62.019 27.053 8.251 1.00 14.71 75 VAL A N 1
ATOM 607 C CA . VAL A 1 75 ? 61.543 28.00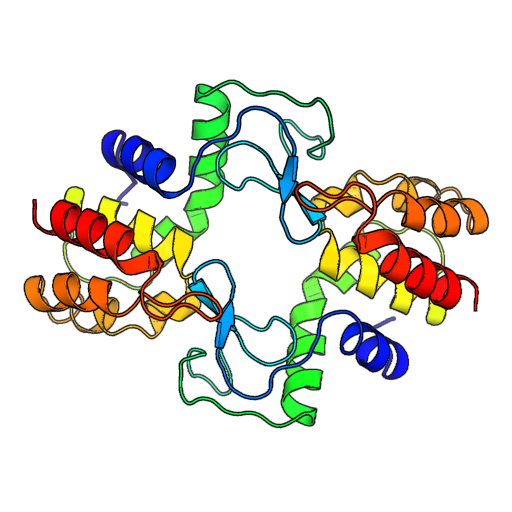1 9.264 1.00 13.48 75 VAL A CA 1
ATOM 608 C C . VAL A 1 75 ? 62.729 28.735 9.863 1.00 14.89 75 VAL A C 1
ATOM 609 O O . VAL A 1 75 ? 63.696 28.107 10.263 1.00 20.17 75 VAL A O 1
ATOM 613 N N . ARG A 1 76 ? 62.736 30.073 9.863 1.00 14.84 76 ARG A N 1
ATOM 614 C CA . ARG A 1 76 ? 63.873 30.878 10.245 1.00 17.62 76 ARG A CA 1
ATOM 615 C C . ARG A 1 76 ? 63.572 31.694 11.508 1.00 15.41 76 ARG A C 1
ATOM 616 O O . ARG A 1 76 ? 64.350 32.627 11.824 1.00 19.73 76 ARG A O 1
ATOM 624 N N . VAL A 1 77 ? 62.532 31.395 12.263 1.00 14.26 77 VAL A N 1
ATOM 625 C CA . VAL A 1 77 ? 62.168 32.093 13.482 1.00 13.95 77 VAL A CA 1
ATOM 626 C C . VAL A 1 77 ? 61.987 31.070 14.575 1.00 13.17 77 VAL A C 1
ATOM 627 O O . VAL A 1 77 ? 61.751 29.889 14.285 1.00 14.15 77 VAL A O 1
ATOM 631 N N . PRO A 1 78 ? 62.048 31.468 15.858 1.00 13.95 78 PRO A N 1
ATOM 632 C CA . PRO A 1 78 ? 61.855 30.548 16.974 1.00 13.59 78 PRO A CA 1
ATOM 633 C C . PRO A 1 78 ? 60.441 29.987 17.018 1.00 12.83 78 PRO A C 1
ATOM 634 O O . PRO A 1 78 ? 59.448 30.655 16.746 1.00 13.27 78 PRO A O 1
ATOM 638 N N . LEU A 1 79 ? 60.354 28.712 17.438 1.00 12.21 79 LEU A N 1
ATOM 639 C CA . LEU A 1 79 ? 59.136 28.038 17.708 1.00 11.20 79 LEU A CA 1
ATOM 640 C C . LEU A 1 79 ? 59.202 27.484 19.138 1.00 10.71 79 LEU A C 1
ATOM 641 O O . LEU A 1 79 ? 60.187 26.821 19.536 1.00 12.44 79 LEU A O 1
ATOM 646 N N . ASN A 1 80 ? 58.142 27.674 19.899 1.00 10.10 80 ASN A N 1
ATOM 647 C CA . ASN A 1 80 ? 57.969 26.946 21.170 1.00 9.95 80 ASN A CA 1
ATOM 648 C C . ASN A 1 80 ? 57.503 25.541 20.856 1.00 8.77 80 ASN A C 1
ATOM 649 O O . ASN A 1 80 ? 57.170 25.188 19.713 1.00 9.22 80 ASN A O 1
ATOM 654 N N . GLN A 1 81 ? 57.455 24.682 21.879 1.00 9.12 81 GLN A N 1
ATOM 655 C CA . GLN A 1 81 ? 57.177 23.268 21.620 1.00 8.45 81 GLN A CA 1
ATOM 656 C C . GLN A 1 81 ? 55.759 23.067 21.112 1.00 8.30 81 GLN A C 1
ATOM 657 O O . GLN A 1 81 ? 55.511 22.204 20.240 1.00 8.09 81 GLN A O 1
ATOM 663 N N . ASN A 1 82 ? 54.793 23.821 21.603 1.00 8.42 82 ASN A N 1
ATOM 664 C CA . ASN A 1 82 ? 53.397 23.710 21.109 1.00 8.41 82 ASN A CA 1
ATOM 665 C C . ASN A 1 82 ? 53.311 24.105 19.647 1.00 7.74 82 ASN A C 1
ATOM 666 O O . ASN A 1 82 ? 52.624 23.441 18.863 1.00 8.02 82 ASN A O 1
ATOM 671 N N . GLN A 1 83 ? 53.947 25.207 19.291 1.00 7.81 83 GLN A N 1
ATOM 672 C CA . GLN A 1 83 ? 54.012 25.628 17.866 1.00 8.07 83 GLN A CA 1
ATOM 673 C C . GLN A 1 83 ? 54.621 24.558 17.024 1.00 7.74 83 GLN A C 1
ATOM 674 O O . GLN A 1 83 ? 54.125 24.232 15.928 1.00 8.38 83 GLN A O 1
ATOM 680 N N . TYR A 1 84 ? 55.757 24.015 17.465 1.00 7.95 84 TYR A N 1
ATOM 681 C CA . TYR A 1 84 ? 56.469 22.986 16.754 1.00 7.51 84 TYR A CA 1
ATOM 682 C C . TYR A 1 84 ? 55.588 21.754 16.548 1.00 7.18 84 TYR A C 1
ATOM 683 O O . TYR A 1 84 ? 55.513 21.201 15.425 1.00 7.72 84 TYR A O 1
ATOM 692 N N . ASP A 1 85 ? 54.957 21.303 17.599 1.00 7.19 85 ASP A N 1
ATOM 693 C CA . ASP A 1 85 ? 54.104 20.087 17.544 1.00 7.11 85 ASP A CA 1
ATOM 694 C C . ASP A 1 85 ? 52.924 20.321 16.581 1.00 7.02 85 ASP A C 1
ATOM 695 O O . ASP A 1 85 ? 52.555 19.375 15.831 1.00 7.81 85 ASP A O 1
ATOM 700 N N . ALA A 1 86 ? 52.349 21.490 16.567 1.00 7.02 86 ALA A N 1
ATOM 701 C CA . ALA A 1 86 ? 51.250 21.810 15.656 1.00 7.39 86 ALA A CA 1
ATOM 702 C C . ALA A 1 86 ? 51.746 21.831 14.214 1.00 7.42 86 ALA A C 1
ATOM 703 O O . ALA A 1 86 ? 51.071 21.311 13.325 1.00 7.74 86 ALA A O 1
ATOM 705 N N . MET A 1 87 ? 52.889 22.451 13.983 1.00 7.94 87 MET A N 1
ATOM 706 C CA . MET A 1 87 ? 53.494 22.437 12.637 1.00 8.46 87 MET A CA 1
ATOM 707 C C . MET A 1 87 ? 53.764 21.024 12.160 1.00 7.48 87 MET A C 1
ATOM 708 O O . MET A 1 87 ? 53.553 20.729 10.956 1.00 8.16 87 MET A O 1
ATOM 717 N N . CYS A 1 88 ? 54.258 20.159 13.040 1.00 7.68 88 CYS A N 1
ATOM 718 C CA . CYS A 1 88 ? 54.510 18.786 12.620 1.00 7.20 88 CYS A CA 1
ATOM 719 C C . CYS A 1 88 ? 53.252 18.120 12.114 1.00 7.39 88 CYS A C 1
ATOM 720 O O . CYS A 1 88 ? 53.257 17.397 11.129 1.00 8.05 88 CYS A O 1
ATOM 723 N N . SER A 1 89 ? 52.114 18.356 12.819 1.00 6.92 89 SER A N 1
ATOM 724 C CA . SER A 1 89 ? 50.859 17.756 12.440 1.00 7.44 89 SER A CA 1
ATOM 725 C C . SER A 1 89 ? 50.365 18.275 11.096 1.00 7.14 89 SER A C 1
ATOM 726 O O . SER A 1 89 ? 49.934 17.502 10.236 1.00 8.27 89 SER A O 1
ATOM 729 N N . LEU A 1 90 ? 50.451 19.588 10.877 1.00 6.92 90 LEU A N 1
ATOM 730 C CA . LEU A 1 90 ? 50.043 20.171 9.600 1.00 7.25 90 LEU A CA 1
ATOM 731 C C . LEU A 1 90 ? 50.860 19.610 8.465 1.00 7.34 90 LEU A C 1
ATOM 732 O O . LEU A 1 90 ? 50.336 19.201 7.426 1.00 8.21 90 LEU A O 1
ATOM 737 N N . ILE A 1 91 ? 52.194 19.643 8.607 1.00 7.80 91 ILE A N 1
ATOM 738 C CA . ILE A 1 91 ? 53.095 19.252 7.522 1.00 8.11 91 ILE A CA 1
ATOM 739 C C . ILE A 1 91 ? 52.989 17.765 7.229 1.00 8.16 91 ILE A C 1
ATOM 740 O O . ILE A 1 91 ? 53.009 17.353 6.052 1.00 9.84 91 ILE A O 1
ATOM 745 N N . PHE A 1 92 ? 52.887 16.930 8.273 1.00 8.13 92 PHE A N 1
ATOM 746 C CA . PHE A 1 92 ? 52.718 15.501 8.038 1.00 8.66 92 PHE A CA 1
ATOM 747 C C . PHE A 1 92 ? 51.503 15.229 7.165 1.00 9.27 92 PHE A C 1
ATOM 748 O O . PHE A 1 92 ? 51.546 14.291 6.356 1.00 11.42 92 PHE A O 1
ATOM 756 N N . ASN A 1 93 ? 50.476 16.021 7.295 1.00 8.45 93 ASN A N 1
ATOM 757 C CA . ASN A 1 93 ? 49.280 15.933 6.445 1.00 8.63 93 ASN A CA 1
ATOM 758 C C . ASN A 1 93 ? 49.514 16.502 5.040 1.00 8.57 93 ASN A C 1
ATOM 759 O O . ASN A 1 93 ? 49.337 15.802 4.040 1.00 11.27 93 ASN A O 1
ATOM 764 N N . ILE A 1 94 ? 49.859 17.777 4.927 1.00 8.35 94 ILE A N 1
ATOM 765 C CA . ILE A 1 94 ? 49.791 18.437 3.608 1.00 9.05 94 ILE A CA 1
ATOM 766 C C . ILE A 1 94 ? 51.018 18.200 2.771 1.00 9.21 94 ILE A C 1
ATOM 767 O O . ILE A 1 94 ? 50.962 18.390 1.538 1.00 10.10 94 ILE A O 1
ATOM 772 N N . GLY A 1 95 ? 52.138 17.782 3.342 1.00 9.33 95 GLY A N 1
ATOM 773 C CA . GLY A 1 95 ? 53.364 17.467 2.683 1.00 10.54 95 GLY A CA 1
ATOM 774 C C . GLY A 1 95 ? 54.316 18.628 2.587 1.00 10.54 95 GLY A C 1
ATOM 775 O O . GLY A 1 95 ? 53.955 19.799 2.744 1.00 10.33 95 GLY A O 1
ATOM 776 N N . LYS A 1 96 ? 55.567 18.348 2.311 1.00 12.84 96 LYS A N 1
ATOM 777 C CA . LYS A 1 96 ? 56.632 19.321 2.311 1.00 13.80 96 LYS A CA 1
ATOM 778 C C . LYS A 1 96 ? 56.431 20.405 1.272 1.00 12.40 96 LYS A C 1
ATOM 779 O O . LYS A 1 96 ? 56.606 21.588 1.576 1.00 13.38 96 LYS A O 1
ATOM 785 N N . SER A 1 97 ? 56.078 20.022 0.031 1.00 12.70 97 SER A N 1
ATOM 786 C CA . SER A 1 97 ? 55.984 21.021 -1.034 1.00 13.96 97 SER A CA 1
ATOM 787 C C . SER A 1 97 ? 54.837 21.960 -0.750 1.00 11.94 97 SER A C 1
ATOM 788 O O . SER A 1 97 ? 54.957 23.190 -0.938 1.00 13.55 97 SER A O 1
ATOM 791 N N . ALA A 1 98 ? 53.696 21.466 -0.283 1.00 11.33 98 ALA A N 1
ATOM 792 C CA . ALA A 1 98 ? 52.582 22.357 0.053 1.00 11.14 98 ALA A CA 1
ATOM 793 C C . ALA A 1 98 ? 52.994 23.322 1.160 1.00 10.62 98 ALA A C 1
ATOM 794 O O . ALA A 1 98 ? 52.712 24.520 1.126 1.00 11.42 98 ALA A O 1
ATOM 796 N N . PHE A 1 99 ? 53.670 22.780 2.175 1.00 10.37 99 PHE A N 1
ATOM 797 C CA . PHE A 1 99 ? 54.138 23.666 3.261 1.00 10.46 99 PHE A CA 1
ATOM 798 C C . PHE A 1 99 ? 55.106 24.690 2.748 1.00 11.07 99 PHE A C 1
ATOM 799 O O . PHE A 1 99 ? 55.004 25.907 3.139 1.00 11.74 99 PHE A O 1
ATOM 807 N N . ALA A 1 100 ? 56.036 24.335 1.897 1.00 12.23 100 ALA A N 1
ATOM 808 C CA . ALA A 1 100 ? 57.057 25.255 1.403 1.00 14.10 100 ALA A CA 1
ATOM 809 C C . ALA A 1 100 ? 56.419 26.442 0.702 1.00 15.39 100 ALA A C 1
ATOM 810 O O . ALA A 1 100 ? 56.980 27.548 0.754 1.00 18.21 100 ALA A O 1
ATOM 812 N N . GLY A 1 101 ? 55.287 26.234 0.031 1.00 14.72 101 GLY A N 1
ATOM 813 C CA . GLY A 1 101 ? 54.669 27.316 -0.673 1.00 15.83 101 GLY A CA 1
ATOM 814 C C . GLY A 1 101 ? 53.569 27.999 0.100 1.00 15.60 101 GLY A C 1
ATOM 815 O O . GLY A 1 101 ? 52.890 28.872 -0.447 1.00 17.55 101 GLY A O 1
ATOM 816 N N . SER A 1 102 ? 53.381 27.686 1.393 1.00 13.53 102 SER A N 1
ATOM 817 C CA . SER A 1 102 ? 52.207 28.113 2.164 1.00 13.19 102 SER A CA 1
ATOM 818 C C . SER A 1 102 ? 52.316 29.513 2.749 1.00 13.51 102 SER A C 1
ATOM 819 O O . SER A 1 102 ? 53.390 30.023 3.051 1.00 14.05 102 SER A O 1
ATOM 822 N N . THR A 1 103 ? 51.113 30.071 3.004 1.00 13.76 103 THR A N 1
ATOM 823 C CA . THR A 1 103 ? 51.030 31.305 3.739 1.00 15.31 103 THR A CA 1
ATOM 824 C C . THR A 1 103 ? 51.436 31.090 5.209 1.00 12.13 103 THR A C 1
ATOM 825 O O . THR A 1 103 ? 51.985 32.011 5.845 1.00 12.61 103 THR A O 1
ATOM 832 N N . VAL A 1 104 ? 51.209 29.903 5.781 1.00 11.55 104 VAL A N 1
ATOM 833 C CA . VAL A 1 104 ? 51.698 29.615 7.140 1.00 10.60 104 VAL A CA 1
ATOM 834 C C . VAL A 1 104 ? 53.200 29.880 7.216 1.00 10.10 104 VAL A C 1
ATOM 835 O O . VAL A 1 104 ? 53.649 30.605 8.126 1.00 10.48 104 VAL A O 1
ATOM 839 N N . LEU A 1 105 ? 53.984 29.303 6.317 1.00 10.21 105 LEU A N 1
ATOM 840 C CA . LEU A 1 105 ? 55.423 29.491 6.356 1.00 10.76 105 LEU A CA 1
ATOM 841 C C . LEU A 1 105 ? 55.791 30.956 6.158 1.00 10.92 105 LEU A C 1
ATOM 842 O O . LEU A 1 105 ? 56.659 31.504 6.839 1.00 11.81 105 LEU A O 1
ATOM 847 N N . ARG A 1 106 ? 55.180 31.593 5.130 1.00 12.56 106 ARG A N 1
ATOM 848 C CA . ARG A 1 106 ? 55.518 32.985 4.860 1.00 14.53 106 ARG A CA 1
ATOM 849 C C . ARG A 1 106 ? 55.293 33.866 6.097 1.00 12.74 106 ARG A C 1
ATOM 850 O O . ARG A 1 106 ? 56.126 34.678 6.494 1.00 14.55 106 ARG A O 1
ATOM 865 N N . GLN A 1 107 ? 54.131 33.705 6.712 1.00 11.69 107 GLN A N 1
ATOM 866 C CA . GLN A 1 107 ? 53.810 34.524 7.881 1.00 12.13 107 GLN A CA 1
ATOM 867 C C . GLN A 1 107 ? 54.695 34.206 9.034 1.00 11.79 107 GLN A C 1
ATOM 868 O O . GLN A 1 107 ? 55.143 35.108 9.753 1.00 12.15 107 GLN A O 1
ATOM 874 N N B LEU A 1 108 ? 55.005 32.922 9.269 0.33 14.86 108 LEU A N 1
ATOM 875 N N C LEU A 1 108 ? 55.005 32.923 9.270 0.33 11.95 108 LEU A N 1
ATOM 876 N N D LEU A 1 108 ? 54.965 32.908 9.206 0.33 15.39 108 LEU A N 1
ATOM 877 C CA B LEU A 1 108 ? 55.891 32.529 10.362 0.33 12.99 108 LEU A CA 1
ATOM 878 C CA C LEU A 1 108 ? 55.855 32.573 10.405 0.33 13.76 108 LEU A CA 1
ATOM 879 C CA D LEU A 1 108 ? 55.840 32.474 10.293 0.33 12.38 108 LEU A CA 1
ATOM 880 C C B LEU A 1 108 ? 57.211 33.285 10.222 0.33 13.38 108 LEU A C 1
ATOM 881 C C C LEU A 1 108 ? 57.192 33.249 10.213 0.33 14.14 108 LEU A C 1
ATOM 882 C C D LEU A 1 108 ? 57.161 33.223 10.191 0.33 13.04 108 LEU A C 1
ATOM 883 O O B LEU A 1 108 ? 57.713 33.852 11.195 0.33 13.69 108 LEU A O 1
ATOM 884 O O C LEU A 1 108 ? 57.789 33.777 11.163 0.33 17.11 108 LEU A O 1
ATOM 885 O O D LEU A 1 108 ? 57.631 33.776 11.189 0.33 16.33 108 LEU A O 1
ATOM 894 N N . ASN A 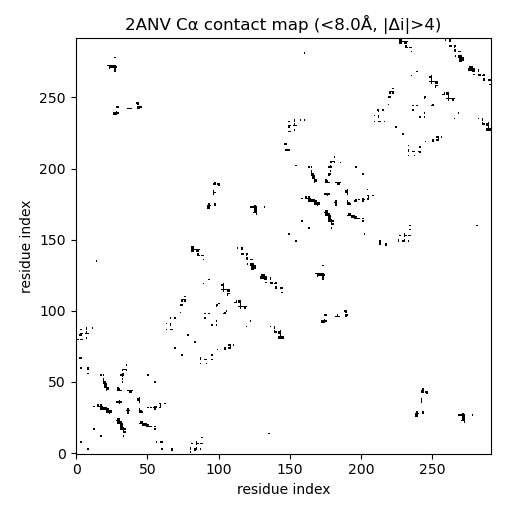1 109 ? 57.766 33.230 9.012 1.00 12.34 109 ASN A N 1
ATOM 895 C CA . ASN A 1 109 ? 59.109 33.763 8.765 1.00 14.72 109 ASN A CA 1
ATOM 896 C C . ASN A 1 109 ? 59.143 35.289 8.877 1.00 15.51 109 ASN A C 1
ATOM 897 O O . ASN A 1 109 ? 60.220 35.825 9.040 1.00 19.25 109 ASN A O 1
ATOM 902 N N . LEU A 1 110 ? 57.989 35.925 8.835 1.00 14.30 110 LEU A N 1
ATOM 903 C CA . LEU A 1 110 ? 57.889 37.354 9.095 1.00 16.43 110 LEU A CA 1
ATOM 904 C C . LEU A 1 110 ? 57.708 37.654 10.561 1.00 14.74 110 LEU A C 1
ATOM 905 O O . LEU A 1 110 ? 57.555 38.838 10.928 1.00 15.26 110 LEU A O 1
ATOM 910 N N . LYS A 1 111 ? 57.622 36.659 11.417 1.00 13.77 111 LYS A N 1
ATOM 911 C CA . LYS A 1 111 ? 57.324 36.752 12.812 1.00 13.53 111 LYS A CA 1
ATOM 912 C C . LYS A 1 111 ? 55.921 37.254 13.086 1.00 12.78 111 LYS A C 1
ATOM 913 O O . LYS A 1 111 ? 55.579 37.868 14.088 1.00 15.46 111 LYS A O 1
ATOM 919 N N . ASN A 1 112 ? 55.016 36.904 12.161 1.00 11.41 112 ASN A N 1
ATOM 920 C CA . ASN A 1 112 ? 53.614 37.183 12.325 1.00 12.03 112 ASN A CA 1
ATOM 921 C C . ASN A 1 112 ? 52.977 35.904 12.843 1.00 11.00 112 ASN A C 1
ATOM 922 O O . ASN A 1 112 ? 52.326 35.159 12.081 1.00 11.23 112 ASN A O 1
ATOM 927 N N . TYR A 1 113 ? 53.167 35.624 14.120 1.00 11.83 113 TYR A N 1
ATOM 928 C CA . TYR A 1 113 ? 52.726 34.331 14.645 1.00 11.18 113 TYR A CA 1
ATOM 929 C C . TYR A 1 113 ? 51.225 34.113 14.675 1.00 11.10 113 TYR A C 1
ATOM 930 O O . TYR A 1 113 ? 50.762 33.020 14.328 1.00 11.08 113 TYR A O 1
ATOM 939 N N . GLN A 1 114 ? 50.437 35.123 15.081 1.00 11.21 114 GLN A N 1
ATOM 940 C CA . GLN A 1 114 ? 48.997 34.956 15.056 1.00 11.69 114 GLN A CA 1
ATOM 941 C C . GLN A 1 114 ? 48.493 34.704 13.631 1.00 11.42 114 GLN A C 1
ATOM 942 O O . GLN A 1 114 ? 47.627 33.872 13.413 1.00 11.46 114 GLN A O 1
ATOM 948 N N . ALA A 1 115 ? 48.998 35.457 12.654 1.00 12.06 115 ALA A N 1
ATOM 949 C CA . ALA A 1 115 ? 48.600 35.269 11.240 1.00 11.45 115 ALA A CA 1
ATOM 950 C C . ALA A 1 115 ? 49.028 33.912 10.736 1.00 10.41 115 ALA A C 1
ATOM 951 O O . ALA A 1 115 ? 48.303 33.305 9.962 1.00 11.01 115 ALA A O 1
ATOM 953 N N . ALA A 1 116 ? 50.180 33.379 11.158 1.00 9.76 116 ALA A N 1
ATOM 954 C CA . ALA A 1 116 ? 50.618 32.042 10.779 1.00 9.87 116 ALA A CA 1
ATOM 955 C C . ALA A 1 116 ? 49.625 31.020 11.317 1.00 9.59 116 ALA A C 1
ATOM 956 O O . ALA A 1 116 ? 49.226 30.087 10.617 1.00 10.41 116 ALA A O 1
ATOM 958 N N . ALA A 1 117 ? 49.203 31.183 12.587 1.00 10.20 117 ALA A N 1
ATOM 959 C CA . ALA A 1 117 ? 48.236 30.278 13.215 1.00 9.97 117 ALA A CA 1
ATOM 960 C C . ALA A 1 117 ? 46.918 30.286 12.432 1.00 9.09 117 ALA A C 1
ATOM 961 O O . ALA A 1 117 ? 46.357 29.271 12.109 1.00 9.94 117 ALA A O 1
ATOM 963 N N . ASP A 1 118 ? 46.470 31.511 12.105 1.00 9.76 118 ASP A N 1
ATOM 964 C CA . ASP A 1 118 ? 45.240 31.629 11.362 1.00 10.16 118 ASP A CA 1
ATOM 965 C C . ASP A 1 118 ? 45.338 30.989 9.992 1.00 9.57 118 ASP A C 1
ATOM 966 O O . ASP A 1 118 ? 44.358 30.466 9.457 1.00 10.52 118 ASP A O 1
ATOM 971 N N . ALA A 1 119 ? 46.509 31.032 9.364 1.00 9.85 119 ALA A N 1
ATOM 972 C CA . ALA A 1 119 ? 46.689 30.493 8.033 1.00 10.13 119 ALA A CA 1
ATOM 973 C C . ALA A 1 119 ? 46.648 28.965 8.048 1.00 9.09 119 ALA A C 1
ATOM 974 O O . ALA A 1 119 ? 46.443 28.367 6.968 1.00 10.35 119 ALA A O 1
ATOM 976 N N . PHE A 1 120 ? 46.705 28.307 9.176 1.00 8.60 120 PHE A N 1
ATOM 977 C CA . PHE A 1 120 ? 46.420 26.880 9.211 1.00 8.51 120 PHE A CA 1
ATOM 978 C C . PHE A 1 120 ? 45.047 26.589 8.618 1.00 8.00 120 PHE A C 1
ATOM 979 O O . PHE A 1 120 ? 44.822 25.545 7.995 1.00 8.69 120 PHE A O 1
ATOM 987 N N . LEU A 1 121 ? 44.091 27.494 8.867 1.00 8.71 121 LEU A N 1
ATOM 988 C CA . LEU A 1 121 ? 42.689 27.265 8.495 1.00 9.80 121 LEU A CA 1
ATOM 989 C C . LEU A 1 121 ? 42.481 27.255 7.006 1.00 9.76 121 LEU A C 1
ATOM 990 O O . LEU A 1 121 ? 41.399 26.843 6.526 1.00 10.47 121 LEU A O 1
ATOM 995 N N . LEU A 1 122 ? 43.465 27.683 6.216 1.00 9.59 122 LEU A N 1
ATOM 996 C CA . LEU A 1 122 ? 43.403 27.648 4.768 1.00 10.20 122 LEU A CA 1
ATOM 997 C C . LEU A 1 122 ? 43.525 26.229 4.226 1.00 9.88 122 LEU A C 1
ATOM 998 O O . LEU A 1 122 ? 43.075 25.977 3.085 1.00 11.96 122 LEU A O 1
ATOM 1003 N N . TRP A 1 123 ? 44.096 25.314 4.980 1.00 8.59 123 TRP A N 1
ATOM 1004 C CA . TRP A 1 123 ? 44.401 23.963 4.516 1.00 8.08 123 TRP A CA 1
ATOM 1005 C C . TRP A 1 123 ? 43.257 23.020 4.883 1.00 7.29 123 TRP A C 1
ATOM 1006 O O . TRP A 1 123 ? 43.391 22.095 5.673 1.00 8.68 123 TRP A O 1
ATOM 1017 N N . LYS A 1 124 ? 42.089 23.311 4.319 1.00 8.31 124 LYS A N 1
ATOM 1018 C CA . LYS A 1 124 ? 40.843 22.714 4.774 1.00 8.54 124 LYS A CA 1
ATOM 1019 C C . LYS A 1 124 ? 40.166 21.793 3.776 1.00 7.52 124 LYS A C 1
ATOM 1020 O O . LYS A 1 124 ? 39.286 21.029 4.151 1.00 8.42 124 LYS A O 1
ATOM 1026 N N . LYS A 1 125 ? 40.525 21.840 2.496 1.00 8.61 125 LYS A N 1
ATOM 1027 C CA . LYS A 1 125 ? 39.853 21.081 1.452 1.00 9.04 125 LYS A CA 1
ATOM 1028 C C . LYS A 1 125 ? 40.454 19.693 1.289 1.00 9.27 125 LYS A C 1
ATOM 1029 O O . LYS A 1 125 ? 41.698 19.525 1.310 1.00 9.95 125 LYS A O 1
ATOM 1035 N N . ALA A 1 126 ? 39.586 18.718 0.996 1.00 9.33 126 ALA A N 1
ATOM 1036 C CA . ALA A 1 126 ? 40.075 17.394 0.563 1.00 9.62 126 ALA A CA 1
ATOM 1037 C C . ALA A 1 126 ? 39.006 16.827 -0.362 1.00 10.71 126 ALA A C 1
ATOM 1038 O O . ALA A 1 126 ? 37.813 16.859 -0.016 1.00 11.06 126 ALA A O 1
ATOM 1040 N N . GLY A 1 127 ? 39.415 16.363 -1.529 1.00 12.45 127 GLY A N 1
ATOM 1041 C CA . GLY A 1 127 ? 38.409 15.827 -2.469 1.00 15.15 127 GLY A CA 1
ATOM 1042 C C . GLY A 1 127 ? 37.337 16.845 -2.756 1.00 15.40 127 GLY A C 1
ATOM 1043 O O . GLY A 1 127 ? 37.621 18.038 -3.027 1.00 17.87 127 GLY A O 1
ATOM 1044 N N . LYS A 1 128 ? 36.095 16.364 -2.684 1.00 17.07 128 LYS A N 1
ATOM 1045 C CA . LYS A 1 128 ? 34.938 17.169 -3.077 1.00 20.28 128 LYS A CA 1
ATOM 1046 C C . LYS A 1 128 ? 34.349 17.930 -1.909 1.00 16.26 128 LYS A C 1
ATOM 1047 O O . LYS A 1 128 ? 33.283 18.527 -2.052 1.00 22.19 128 LYS A O 1
ATOM 1053 N N . ASP A 1 129 ? 35.028 17.988 -0.751 1.00 11.58 129 ASP A N 1
ATOM 1054 C CA . ASP A 1 129 ? 34.491 18.742 0.376 1.00 10.34 129 ASP A CA 1
ATOM 1055 C C . ASP A 1 129 ? 35.440 19.892 0.728 1.00 9.67 129 ASP A C 1
ATOM 1056 O O . ASP A 1 129 ? 36.561 19.613 1.151 1.00 10.22 129 ASP A O 1
ATOM 1061 N N . PRO A 1 130 ? 35.033 21.126 0.535 1.00 10.35 130 PRO A N 1
ATOM 1062 C CA . PRO A 1 130 ? 35.944 22.268 0.690 1.00 10.99 130 PRO A CA 1
ATOM 1063 C C . PRO A 1 130 ? 36.380 22.546 2.109 1.00 10.06 130 PRO A C 1
ATOM 1064 O O . PRO A 1 130 ? 37.314 23.353 2.261 1.00 10.72 130 PRO A O 1
ATOM 1068 N N . ASP A 1 131 ? 35.825 21.925 3.157 1.00 8.69 131 ASP A N 1
ATOM 1069 C CA . ASP A 1 131 ? 36.238 22.246 4.515 1.00 8.95 131 ASP A CA 1
ATOM 1070 C C . ASP A 1 131 ? 36.440 21.009 5.394 1.00 8.54 131 ASP A C 1
ATOM 1071 O O . ASP A 1 131 ? 36.440 21.153 6.619 1.00 8.58 131 ASP A O 1
ATOM 1076 N N . ILE A 1 132 ? 36.535 19.808 4.818 1.00 7.91 132 ILE A N 1
ATOM 1077 C CA . ILE A 1 132 ? 36.510 18.627 5.684 1.00 8.23 132 ILE A CA 1
ATOM 1078 C C . ILE A 1 132 ? 37.675 18.534 6.644 1.00 7.67 132 ILE A C 1
ATOM 1079 O O . ILE A 1 132 ? 37.561 17.896 7.700 1.00 8.70 132 ILE A O 1
ATOM 1084 N N . LEU A 1 133 ? 38.806 19.177 6.347 1.00 7.27 133 LEU A N 1
ATOM 1085 C CA . LEU A 1 133 ? 39.935 19.195 7.254 1.00 6.90 133 LEU A CA 1
ATOM 1086 C C . LEU A 1 133 ? 39.911 20.390 8.199 1.00 7.07 133 LEU A C 1
ATOM 1087 O O . LEU A 1 133 ? 40.813 20.522 9.050 1.00 7.19 133 LEU A O 1
ATOM 1092 N N . LEU A 1 134 ? 38.908 21.262 8.095 1.00 7.36 134 LEU A N 1
ATOM 1093 C CA . LEU A 1 134 ? 38.863 22.460 8.970 1.00 7.56 134 LEU A CA 1
ATOM 1094 C C . LEU A 1 134 ? 38.814 22.089 10.444 1.00 7.29 134 LEU A C 1
ATOM 1095 O O . LEU A 1 134 ? 39.522 22.733 11.224 1.00 7.81 134 LEU A O 1
ATOM 1100 N N . PRO A 1 135 ? 38.063 21.095 10.904 1.00 7.76 135 PRO A N 1
ATOM 1101 C CA . PRO A 1 135 ? 38.104 20.810 12.357 1.00 8.01 135 PRO A CA 1
ATOM 1102 C C . PRO A 1 135 ? 39.509 20.450 12.803 1.00 7.34 135 PRO A C 1
ATOM 1103 O O . PRO A 1 135 ? 39.933 20.884 13.908 1.00 8.10 135 PRO A O 1
ATOM 1107 N N . ARG A 1 136 ? 40.239 19.640 12.050 1.00 7.13 136 ARG A N 1
ATOM 1108 C CA . ARG A 1 136 ? 41.639 19.316 12.378 1.00 7.01 136 ARG A CA 1
ATOM 1109 C C . ARG A 1 136 ? 42.486 20.570 12.392 1.00 6.70 136 ARG A C 1
ATOM 1110 O O . ARG A 1 136 ? 43.300 20.779 13.309 1.00 7.10 136 ARG A O 1
ATOM 1118 N N . ARG A 1 137 ? 42.356 21.442 11.385 1.00 6.83 137 ARG A N 1
ATOM 1119 C CA . ARG A 1 137 ? 43.108 22.670 11.352 1.00 7.04 137 ARG A CA 1
ATOM 1120 C C . ARG A 1 137 ? 42.828 23.552 12.576 1.00 6.93 137 ARG A C 1
ATOM 1121 O O . ARG A 1 137 ? 43.739 24.188 13.115 1.00 7.59 137 ARG A O 1
ATOM 1129 N N . ARG A 1 138 ? 41.569 23.631 13.029 1.00 7.68 138 ARG A N 1
ATOM 1130 C CA . ARG A 1 138 ? 41.235 24.393 14.197 1.00 8.02 138 ARG A CA 1
ATOM 1131 C C . ARG A 1 138 ? 41.918 23.817 15.449 1.00 7.76 138 ARG A C 1
ATOM 1132 O O . ARG A 1 138 ? 42.400 24.578 16.289 1.00 8.44 138 ARG A O 1
ATOM 1140 N N . ARG A 1 139 ? 41.955 22.480 15.572 1.00 7.66 139 ARG A N 1
ATOM 1141 C CA . ARG A 1 139 ? 42.611 21.866 16.689 1.00 8.20 139 ARG A CA 1
ATOM 1142 C C . ARG A 1 139 ? 44.113 22.114 16.684 1.00 7.79 139 ARG A C 1
ATOM 1143 O O . ARG A 1 139 ? 44.734 22.387 17.711 1.00 8.79 139 ARG A O 1
ATOM 1151 N N . GLU A 1 140 ? 44.728 22.054 15.497 1.00 7.60 140 GLU A N 1
ATOM 1152 C CA . GLU A 1 140 ? 46.148 22.322 15.386 1.00 7.46 140 GLU A CA 1
ATOM 1153 C C . GLU A 1 140 ? 46.464 23.772 15.684 1.00 7.59 140 GLU A C 1
ATOM 1154 O O . GLU A 1 140 ? 47.447 24.098 16.348 1.00 8.32 140 GLU A O 1
ATOM 1160 N N . ARG A 1 141 ? 45.627 24.669 15.190 1.00 8.00 141 ARG A N 1
ATOM 1161 C CA . ARG A 1 141 ? 45.781 26.100 15.480 1.00 8.12 141 ARG A CA 1
ATOM 1162 C C . ARG A 1 141 ? 45.697 26.348 16.983 1.00 8.50 141 ARG A C 1
ATOM 1163 O O . ARG A 1 141 ? 46.476 27.121 17.559 1.00 9.67 141 ARG A O 1
ATOM 1171 N N . ALA A 1 142 ? 44.745 25.717 17.667 1.00 8.86 142 ALA A N 1
ATOM 1172 C CA . ALA A 1 142 ? 44.570 25.860 19.101 1.00 10.21 142 ALA A CA 1
ATOM 1173 C C . ALA A 1 142 ? 45.843 25.358 19.803 1.00 9.73 142 ALA A C 1
ATOM 1174 O O . ALA A 1 142 ? 46.295 26.004 20.763 1.00 11.26 142 ALA A O 1
ATOM 1176 N N . LEU A 1 143 ? 46.393 24.235 19.389 1.00 9.27 143 LEU A N 1
ATOM 1177 C CA . LEU A 1 143 ? 47.664 23.740 19.950 1.00 9.28 143 LEU A CA 1
ATOM 1178 C C . LEU A 1 143 ? 48.766 24.772 19.728 1.00 8.74 143 LEU A C 1
ATOM 1179 O O . LEU A 1 143 ? 49.495 25.136 20.668 1.00 10.35 143 LEU A O 1
ATOM 1184 N N . PHE A 1 144 ? 48.890 25.292 18.517 1.00 8.80 144 PHE A N 1
ATOM 1185 C CA . PHE A 1 144 ? 49.949 26.280 18.176 1.00 8.92 144 PHE A CA 1
ATOM 1186 C C . PHE A 1 144 ? 49.895 27.456 19.122 1.00 9.69 144 PHE A C 1
ATOM 1187 O O . PHE A 1 144 ? 50.945 27.977 19.474 1.00 11.54 144 PHE A O 1
ATOM 1195 N N . LEU A 1 145 ? 48.693 27.930 19.440 1.00 10.10 145 LEU A N 1
ATOM 1196 C CA . LEU A 1 145 ? 48.488 29.147 20.213 1.00 11.79 145 LEU A CA 1
ATOM 1197 C C . LEU A 1 145 ? 48.513 28.879 21.706 1.00 12.86 145 LEU A C 1
ATOM 1198 O O . LEU A 1 145 ? 48.403 29.819 22.493 1.00 15.86 145 LEU A O 1
ATOM 1203 N N . SER A 1 146 ? 48.617 27.644 22.134 1.00 14.47 146 SER A N 1
ATOM 1204 C CA . SER A 1 146 ? 48.627 27.198 23.517 1.00 19.24 146 SER A CA 1
ATOM 1205 C C . SER A 1 146 ? 49.901 27.497 24.301 1.00 23.37 146 SER A C 1
ATOM 1206 O O . SER A 1 146 ? 50.860 27.710 23.923 1.00 22.91 146 SER A O 1
ATOM 1210 N N . MET B 1 1 ? 70.784 1.431 -18.551 1.00 21.20 1 MET B N 1
ATOM 1211 C CA . MET B 1 1 ? 69.787 0.695 -17.733 1.00 17.73 1 MET B CA 1
ATOM 1212 C C . MET B 1 1 ? 68.384 0.762 -18.351 1.00 18.18 1 MET B C 1
ATOM 1213 O O . MET B 1 1 ? 68.155 1.622 -19.169 1.00 17.75 1 MET B O 1
ATOM 1222 N N . MET B 1 2 ? 67.464 -0.176 -17.994 1.00 17.50 2 MET B N 1
ATOM 1223 C CA . MET B 1 2 ? 66.100 -0.153 -18.543 1.00 13.99 2 MET B CA 1
ATOM 1224 C C . MET B 1 2 ? 65.368 1.117 -18.174 1.00 13.60 2 MET B C 1
ATOM 1225 O O . MET B 1 2 ? 65.695 1.777 -17.180 1.00 17.11 2 MET B O 1
ATOM 1234 N N . GLN B 1 3 ? 64.355 1.414 -18.983 1.00 11.45 3 GLN B N 1
ATOM 1235 C CA . GLN B 1 3 ? 63.511 2.554 -18.734 1.00 11.81 3 GLN B CA 1
ATOM 1236 C C . GLN B 1 3 ? 62.107 2.242 -19.212 1.00 10.13 3 GLN B C 1
ATOM 1237 O O . GLN B 1 3 ? 61.891 1.397 -20.090 1.00 11.00 3 GLN B O 1
ATOM 1243 N N . ILE B 1 4 ? 61.145 2.949 -18.661 1.00 9.99 4 ILE B N 1
ATOM 1244 C CA . ILE B 1 4 ? 59.754 2.740 -19.049 1.00 10.08 4 ILE B CA 1
ATOM 1245 C C . ILE B 1 4 ? 59.573 3.183 -20.510 1.00 9.48 4 ILE B C 1
ATOM 1246 O O . ILE B 1 4 ? 60.210 4.104 -20.976 1.00 10.33 4 ILE B O 1
ATOM 1251 N N . SER B 1 5 ? 58.693 2.499 -21.244 1.00 9.53 5 SER B N 1
ATOM 1252 C CA . SER B 1 5 ? 58.428 2.803 -22.651 1.00 9.65 5 SER B CA 1
ATOM 1253 C C . SER B 1 5 ? 57.304 3.820 -22.773 1.00 9.98 5 SER B C 1
ATOM 1254 O O . SER B 1 5 ? 56.583 4.086 -21.820 1.00 9.75 5 SER B O 1
ATOM 1257 N N . SER B 1 6 ? 57.131 4.333 -23.979 1.00 10.15 6 SER B N 1
ATOM 1258 C CA . SER B 1 6 ? 55.991 5.170 -24.253 1.00 11.22 6 SER B CA 1
ATOM 1259 C C . SER B 1 6 ? 54.686 4.459 -23.993 1.00 10.84 6 SER B C 1
ATOM 1260 O O . SER B 1 6 ? 53.763 5.039 -23.372 1.00 12.15 6 SER B O 1
ATOM 1265 N N . ASN B 1 7 ? 54.547 3.220 -24.442 1.00 11.77 7 ASN B N 1
ATOM 1266 C CA . ASN B 1 7 ? 53.346 2.451 -24.142 1.00 12.20 7 ASN B CA 1
ATOM 1267 C C . ASN B 1 7 ? 53.156 2.268 -22.640 1.00 11.39 7 ASN B C 1
ATOM 1268 O O . ASN B 1 7 ? 52.043 2.338 -22.121 1.00 11.78 7 ASN B O 1
ATOM 1273 N N . GLY B 1 8 ? 54.272 2.082 -21.921 1.00 10.54 8 GLY B N 1
ATOM 1274 C CA . GLY B 1 8 ? 54.175 1.918 -20.482 1.00 10.02 8 GLY B CA 1
ATOM 1275 C C . GLY B 1 8 ? 53.654 3.148 -19.814 1.00 9.34 8 GLY B C 1
ATOM 1276 O O . GLY B 1 8 ? 52.858 3.030 -18.854 1.00 10.05 8 GLY B O 1
ATOM 1277 N N . ILE B 1 9 ? 54.063 4.324 -20.254 1.00 9.86 9 ILE B N 1
ATOM 1278 C CA . ILE B 1 9 ? 53.548 5.598 -19.746 1.00 9.55 9 ILE B CA 1
ATOM 1279 C C . ILE B 1 9 ? 52.050 5.714 -20.058 1.00 9.99 9 ILE B C 1
ATOM 1280 O O . ILE B 1 9 ? 51.274 6.075 -19.173 1.00 10.50 9 ILE B O 1
ATOM 1285 N N . THR B 1 10 ? 51.659 5.439 -21.306 1.00 10.61 10 THR B N 1
ATOM 1286 C CA . THR B 1 10 ? 50.262 5.551 -21.654 1.00 10.43 10 THR B CA 1
ATOM 1287 C C . THR B 1 10 ? 49.404 4.635 -20.788 1.00 10.22 10 THR B C 1
ATOM 1288 O O . THR B 1 10 ? 48.323 5.032 -20.281 1.00 10.87 10 THR B O 1
ATOM 1292 N N . ARG B 1 11 ? 49.849 3.395 -20.585 1.00 9.96 11 ARG B N 1
ATOM 1293 C CA . ARG B 1 11 ? 49.063 2.434 -19.800 1.00 10.36 11 ARG B CA 1
ATOM 1294 C C . ARG B 1 11 ? 49.009 2.864 -18.348 1.00 9.61 11 ARG B C 1
ATOM 1295 O O . ARG B 1 11 ? 47.948 2.741 -17.701 1.00 10.70 11 ARG B O 1
ATOM 1303 N N . LEU B 1 12 ? 50.117 3.364 -17.796 1.00 10.07 12 LEU B N 1
ATOM 1304 C CA . LEU B 1 12 ? 50.132 3.804 -16.400 1.00 9.91 12 LEU B CA 1
ATOM 1305 C C . LEU B 1 12 ? 49.195 5.001 -16.204 1.00 9.66 12 LEU B C 1
ATOM 1306 O O . LEU B 1 12 ? 48.469 5.086 -15.201 1.00 11.38 12 LEU B O 1
ATOM 1311 N N . LYS B 1 13 ? 49.189 5.951 -17.123 1.00 10.49 13 LYS B N 1
ATOM 1312 C CA . LYS B 1 13 ? 48.270 7.065 -17.033 1.00 11.36 13 LYS B CA 1
ATOM 1313 C C . LYS B 1 13 ? 46.810 6.564 -16.993 1.00 11.50 13 LYS B C 1
ATOM 1314 O O . LYS B 1 13 ? 45.973 7.090 -16.294 1.00 14.48 13 LYS B O 1
ATOM 1320 N N . ARG B 1 14 ? 46.509 5.569 -17.803 1.00 11.61 14 ARG B N 1
ATOM 1321 C CA . ARG B 1 14 ? 45.146 5.011 -17.835 1.00 11.90 14 ARG B CA 1
ATOM 1322 C C . ARG B 1 14 ? 44.807 4.417 -16.475 1.00 11.46 14 ARG B C 1
ATOM 1323 O O . ARG B 1 14 ? 43.667 4.594 -16.005 1.00 14.88 14 ARG B O 1
ATOM 1331 N N . GLU B 1 15 ? 45.722 3.705 -15.859 1.00 10.61 15 GLU B N 1
ATOM 1332 C CA . GLU B 1 15 ? 45.433 3.063 -14.585 1.00 11.23 15 GLU B CA 1
ATOM 1333 C C . GLU B 1 15 ? 45.261 4.088 -13.483 1.00 11.54 15 GLU B C 1
ATOM 1334 O O . GLU B 1 15 ? 44.432 3.919 -12.572 1.00 13.08 15 GLU B O 1
ATOM 1340 N N . GLU B 1 16 ? 46.131 5.085 -13.472 1.00 11.93 16 GLU B N 1
ATOM 1341 C CA . GLU B 1 16 ? 46.206 6.034 -12.349 1.00 12.32 16 GLU B CA 1
ATOM 1342 C C . GLU B 1 16 ? 45.174 7.145 -12.474 1.00 13.06 16 GLU B C 1
ATOM 1343 O O . GLU B 1 16 ? 44.694 7.664 -11.467 1.00 17.73 16 GLU B O 1
ATOM 1349 N N . GLY B 1 17 ? 44.875 7.538 -13.705 1.00 14.30 17 GLY B N 1
ATOM 1350 C CA . GLY B 1 17 ? 44.122 8.719 -13.953 1.00 15.84 17 GLY B CA 1
ATOM 1351 C C . GLY B 1 17 ? 45.087 9.898 -14.064 1.00 14.43 17 GLY B C 1
ATOM 1352 O O . GLY B 1 17 ? 46.102 10.012 -13.383 1.00 19.55 17 GLY B O 1
ATOM 1353 N N . GLU B 1 18 ? 44.818 10.715 -15.042 1.00 13.53 18 GLU B N 1
ATOM 1354 C CA . GLU B 1 18 ? 45.542 11.975 -15.205 1.00 12.35 18 GLU B CA 1
ATOM 1355 C C . GLU B 1 18 ? 44.569 13.129 -15.037 1.00 12.11 18 GLU B C 1
ATOM 1356 O O . GLU B 1 18 ? 43.459 13.115 -15.588 1.00 14.18 18 GLU B O 1
ATOM 1362 N N . ARG B 1 19 ? 44.967 14.114 -14.258 1.00 11.98 19 ARG B N 1
ATOM 1363 C CA . ARG B 1 19 ? 44.151 15.306 -13.978 1.00 12.59 19 ARG B CA 1
ATOM 1364 C C . ARG B 1 19 ? 45.025 16.523 -14.298 1.00 12.10 19 ARG B C 1
ATOM 1365 O O . ARG B 1 19 ? 45.954 16.820 -13.582 1.00 15.63 19 ARG B O 1
ATOM 1373 N N . LEU B 1 20 ? 44.724 17.211 -15.398 1.00 12.51 20 LEU B N 1
ATOM 1374 C CA . LEU B 1 20 ? 45.524 18.341 -15.822 1.00 12.74 20 LEU B CA 1
ATOM 1375 C C . LEU B 1 20 ? 45.274 19.624 -15.057 1.00 13.08 20 LEU B C 1
ATOM 1376 O O . LEU B 1 20 ? 46.090 20.555 -15.143 1.00 14.97 20 LEU B O 1
ATOM 1381 N N . LYS B 1 21 ? 44.237 19.695 -14.250 1.00 12.03 21 LYS B N 1
ATOM 1382 C CA . LYS B 1 21 ? 43.938 20.805 -13.347 1.00 13.95 21 LYS B CA 1
ATOM 1383 C C . LYS B 1 21 ? 44.231 20.382 -11.900 1.00 12.79 21 LYS B C 1
ATOM 1384 O O . LYS B 1 21 ? 43.850 19.289 -11.457 1.00 13.00 21 LYS B O 1
ATOM 1390 N N . ALA B 1 22 ? 44.938 21.252 -11.175 1.00 12.31 22 ALA B N 1
ATOM 1391 C CA . ALA B 1 22 ? 45.237 20.944 -9.770 1.00 12.18 22 ALA B CA 1
ATOM 1392 C C . ALA B 1 22 ? 43.988 20.662 -8.983 1.00 11.82 22 ALA B C 1
ATOM 1393 O O . ALA B 1 22 ? 42.923 21.283 -9.151 1.00 13.54 22 ALA B O 1
ATOM 1395 N N . TYR B 1 23 ? 44.127 19.739 -8.037 1.00 11.22 23 TYR B N 1
ATOM 1396 C CA . TYR B 1 23 ? 43.053 19.363 -7.122 1.00 11.30 23 TYR B CA 1
ATOM 1397 C C . TYR B 1 23 ? 43.661 19.014 -5.786 1.00 9.96 23 TYR B C 1
ATOM 1398 O O . TYR B 1 23 ? 44.828 18.719 -5.675 1.00 13.70 23 TYR B O 1
ATOM 1407 N N . SER B 1 24 ? 42.865 18.955 -4.756 1.00 12.50 24 SER B N 1
ATOM 1408 C CA . SER B 1 24 ? 43.249 18.429 -3.446 1.00 11.86 24 SER B CA 1
ATOM 1409 C C . SER B 1 24 ? 42.803 16.978 -3.357 1.00 10.97 24 SER B C 1
ATOM 1410 O O . SER B 1 24 ? 41.626 16.642 -3.551 1.00 13.67 24 SER B O 1
ATOM 1413 N N . ASP B 1 25 ? 43.768 16.066 -3.095 1.00 9.56 25 ASP B N 1
ATOM 1414 C CA . ASP B 1 25 ? 43.435 14.648 -3.033 1.00 10.60 25 ASP B CA 1
ATOM 1415 C C . ASP B 1 25 ? 42.597 14.347 -1.773 1.00 9.84 25 ASP B C 1
ATOM 1416 O O . ASP B 1 25 ? 42.281 15.254 -1.004 1.00 9.82 25 ASP B O 1
ATOM 1421 N N . SER B 1 26 ? 42.284 13.072 -1.620 1.00 11.56 26 SER B N 1
ATOM 1422 C CA . SER B 1 26 ? 41.366 12.669 -0.524 1.00 11.87 26 SER B CA 1
ATOM 1423 C C . SER B 1 26 ? 41.935 12.908 0.849 1.00 10.77 26 SER B C 1
ATOM 1424 O O . SER B 1 26 ? 41.214 12.927 1.826 1.00 13.08 26 SER B O 1
ATOM 1427 N N . ARG B 1 27 ? 43.251 13.091 0.957 1.00 10.24 27 ARG B N 1
ATOM 1428 C CA . ARG B 1 27 ? 43.910 13.418 2.193 1.00 10.49 27 ARG B CA 1
ATOM 1429 C C . ARG B 1 27 ? 44.124 14.903 2.414 1.00 9.77 27 ARG B C 1
ATOM 1430 O O . ARG B 1 27 ? 44.503 15.305 3.535 1.00 11.86 27 ARG B O 1
ATOM 1438 N N . GLY B 1 28 ? 43.922 15.722 1.404 1.00 8.64 28 GLY B N 1
ATOM 1439 C CA . GLY B 1 28 ? 44.179 17.135 1.465 1.00 9.18 28 GLY B CA 1
ATOM 1440 C C . GLY B 1 28 ? 45.441 17.624 0.794 1.00 8.64 28 GLY B C 1
ATOM 1441 O O . GLY B 1 28 ? 45.825 18.779 0.959 1.00 10.82 28 GLY B O 1
ATOM 1442 N N . ILE B 1 29 ? 46.123 16.771 0.019 1.00 8.17 29 ILE B N 1
ATOM 1443 C CA . ILE B 1 29 ? 47.401 17.167 -0.584 1.00 8.74 29 ILE B CA 1
ATOM 1444 C C . ILE B 1 29 ? 47.180 17.696 -1.977 1.00 8.27 29 ILE B C 1
ATOM 1445 O O . ILE B 1 29 ? 46.554 17.006 -2.815 1.00 8.52 29 ILE B O 1
ATOM 1450 N N . PRO B 1 30 ? 47.621 18.910 -2.282 1.00 8.74 30 PRO B N 1
ATOM 1451 C CA . PRO B 1 30 ? 47.527 19.430 -3.669 1.00 9.67 30 PRO B CA 1
ATOM 1452 C C . PRO B 1 30 ? 48.263 18.519 -4.644 1.00 8.93 30 PRO B C 1
ATOM 1453 O O . PRO B 1 30 ? 49.425 18.164 -4.411 1.00 9.71 30 PRO B O 1
ATOM 1457 N N . THR B 1 31 ? 47.579 18.170 -5.719 1.00 9.32 31 THR B N 1
ATOM 1458 C CA . THR B 1 31 ? 48.065 17.199 -6.680 1.00 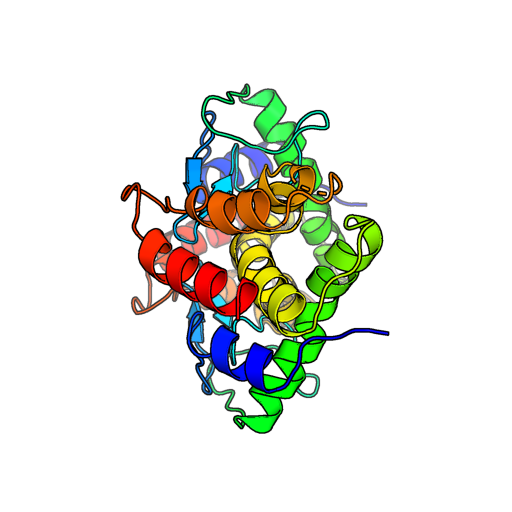8.68 31 THR B CA 1
ATOM 1459 C C . THR B 1 31 ? 47.733 17.647 -8.085 1.00 8.85 31 THR B C 1
ATOM 1460 O O . THR B 1 31 ? 46.733 18.350 -8.302 1.00 9.95 31 THR B O 1
ATOM 1464 N N . ILE B 1 32 ? 48.574 17.236 -9.052 1.00 9.34 32 ILE B N 1
ATOM 1465 C CA . ILE B 1 32 ? 48.274 17.525 -10.461 1.00 9.20 32 ILE B CA 1
ATOM 1466 C C . ILE B 1 32 ? 48.890 16.417 -11.292 1.00 9.26 32 ILE B C 1
ATOM 1467 O O . ILE B 1 32 ? 49.780 15.694 -10.821 1.00 9.56 32 ILE B O 1
ATOM 1472 N N . GLY B 1 33 ? 48.476 16.301 -12.541 1.00 9.72 33 GLY B N 1
ATOM 1473 C CA . GLY B 1 33 ? 49.059 15.288 -13.426 1.00 9.38 33 GLY B CA 1
ATOM 1474 C C . GLY B 1 33 ? 48.650 13.919 -12.964 1.00 9.47 33 GLY B C 1
ATOM 1475 O O . GLY B 1 33 ? 47.467 13.645 -12.732 1.00 10.74 33 GLY B O 1
ATOM 1476 N N . VAL B 1 34 ? 49.653 13.035 -12.885 1.00 9.51 34 VAL B N 1
ATOM 1477 C CA . VAL B 1 34 ? 49.457 11.661 -12.450 1.00 10.55 34 VAL B CA 1
ATOM 1478 C C . VAL B 1 34 ? 50.113 11.541 -11.093 1.00 10.70 34 VAL B C 1
ATOM 1479 O O . VAL B 1 34 ? 51.258 11.091 -10.896 1.00 12.45 34 VAL B O 1
ATOM 1483 N N . GLY B 1 35 ? 49.409 12.021 -10.051 1.00 12.48 35 GLY B N 1
ATOM 1484 C CA . GLY B 1 35 ? 49.860 11.909 -8.706 1.00 15.20 35 GLY B CA 1
ATOM 1485 C C . GLY B 1 35 ? 51.027 12.780 -8.325 1.00 14.51 35 GLY B C 1
ATOM 1486 O O . GLY B 1 35 ? 51.707 12.531 -7.322 1.00 19.48 35 GLY B O 1
ATOM 1487 N N . HIS B 1 36 ? 51.314 13.858 -9.091 1.00 12.44 36 HIS B N 1
ATOM 1488 C CA . HIS B 1 36 ? 52.441 14.719 -8.743 1.00 12.68 36 HIS B CA 1
ATOM 1489 C C . HIS B 1 36 ? 52.042 15.686 -7.621 1.00 12.03 36 HIS B C 1
ATOM 1490 O O . HIS B 1 36 ? 51.094 16.489 -7.761 1.00 11.43 36 HIS B O 1
ATOM 1497 N N . THR B 1 37 ? 52.804 15.605 -6.540 1.00 13.30 37 THR B N 1
ATOM 1498 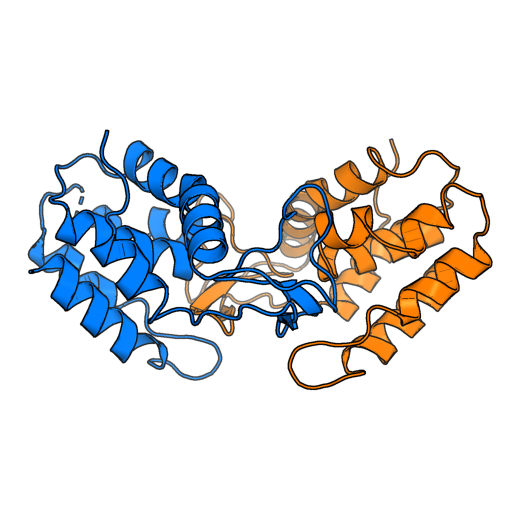C CA . THR B 1 37 ? 52.547 16.477 -5.405 1.00 13.65 37 THR B CA 1
ATOM 1499 C C . THR B 1 37 ? 53.726 17.410 -5.157 1.00 15.79 37 THR B C 1
ATOM 1500 O O . THR B 1 37 ? 53.641 18.316 -4.311 1.00 18.91 37 THR B O 1
ATOM 1504 N N . GLY B 1 38 ? 54.845 17.180 -5.837 1.00 14.31 38 GLY B N 1
ATOM 1505 C CA . GLY B 1 38 ? 55.996 18.038 -5.646 1.00 15.38 38 GLY B CA 1
ATOM 1506 C C . GLY B 1 38 ? 55.762 19.339 -6.405 1.00 14.63 38 GLY B C 1
ATOM 1507 O O . GLY B 1 38 ? 54.736 19.564 -7.014 1.00 16.63 38 GLY B O 1
ATOM 1508 N N . LYS B 1 39 ? 56.800 20.145 -6.428 1.00 18.62 39 LYS B N 1
ATOM 1509 C CA . LYS B 1 39 ? 56.752 21.395 -7.165 1.00 18.30 39 LYS B CA 1
ATOM 1510 C C . LYS B 1 39 ? 56.663 21.117 -8.688 1.00 16.48 39 LYS B C 1
ATOM 1511 O O . LYS B 1 39 ? 57.056 20.099 -9.222 1.00 19.27 39 LYS B O 1
ATOM 1517 N N . VAL B 1 40 ? 56.134 22.099 -9.399 1.00 15.19 40 VAL B N 1
ATOM 1518 C CA . VAL B 1 40 ? 56.014 22.161 -10.837 1.00 19.33 40 VAL B CA 1
ATOM 1519 C C . VAL B 1 40 ? 56.628 23.519 -11.212 1.00 23.22 40 VAL B C 1
ATOM 1520 O O . VAL B 1 40 ? 56.139 24.577 -10.771 1.00 25.44 40 VAL B O 1
ATOM 1524 N N . ASP B 1 41 ? 57.666 23.456 -12.016 1.00 28.41 41 ASP B N 1
ATOM 1525 C CA . ASP B 1 41 ? 58.343 24.667 -12.464 1.00 31.53 41 ASP B CA 1
ATOM 1526 C C . ASP B 1 41 ? 58.683 25.529 -11.256 1.00 32.77 41 ASP B C 1
ATOM 1527 O O . ASP B 1 41 ? 58.502 26.746 -11.260 1.00 34.36 41 ASP B O 1
ATOM 1532 N N . GLY B 1 42 ? 59.158 24.903 -10.184 1.00 26.02 42 GLY B N 1
ATOM 1533 C CA . GLY B 1 42 ? 59.667 25.776 -9.120 1.00 27.22 42 GLY B CA 1
ATOM 1534 C C . GLY B 1 42 ? 58.626 26.284 -8.147 1.00 29.89 42 GLY B C 1
ATOM 1535 O O . GLY B 1 42 ? 59.021 26.957 -7.185 1.00 35.65 42 GLY B O 1
ATOM 1536 N N . ASN B 1 43 ? 57.354 25.972 -8.408 1.00 23.88 43 ASN B N 1
ATOM 1537 C CA . ASN B 1 43 ? 56.273 26.440 -7.553 1.00 23.93 43 ASN B CA 1
ATOM 1538 C C . ASN B 1 43 ? 55.451 25.302 -7.031 1.00 23.85 43 ASN B C 1
ATOM 1539 O O . ASN B 1 43 ? 55.368 24.229 -7.690 1.00 27.28 43 ASN B O 1
ATOM 1544 N N . SER B 1 44 ? 54.845 25.476 -5.886 1.00 21.88 44 SER B N 1
ATOM 1545 C CA . SER B 1 44 ? 53.931 24.503 -5.298 1.00 21.88 44 SER B CA 1
ATOM 1546 C C . SER B 1 44 ? 52.678 24.371 -6.144 1.00 18.15 44 SER B C 1
ATOM 1547 O O . SER B 1 44 ? 52.180 25.356 -6.678 1.00 23.68 44 SER B O 1
ATOM 1554 N N . VAL B 1 45 ? 52.151 23.199 -6.237 1.00 17.43 45 VAL B N 1
ATOM 1555 C CA . VAL B 1 45 ? 50.867 22.992 -6.880 1.00 17.22 45 VAL B CA 1
ATOM 1556 C C . VAL B 1 45 ? 49.800 23.744 -6.105 1.00 21.63 45 VAL B C 1
ATOM 1557 O O . VAL B 1 45 ? 49.715 23.733 -4.848 1.00 23.51 45 VAL B O 1
ATOM 1561 N N . ALA B 1 46 ? 48.895 24.426 -6.778 1.00 27.43 46 ALA B N 1
ATOM 1562 C CA . ALA B 1 46 ? 47.858 25.168 -6.059 1.00 26.54 46 ALA B CA 1
ATOM 1563 C C . ALA B 1 46 ? 46.673 25.385 -6.997 1.00 28.46 46 ALA B C 1
ATOM 1564 O O . ALA B 1 46 ? 46.835 25.179 -8.202 1.00 22.80 46 ALA B O 1
ATOM 1566 N N . SER B 1 47 ? 45.549 25.779 -6.456 1.00 31.25 47 SER B N 1
ATOM 1567 C CA . SER B 1 47 ? 44.264 25.847 -7.084 1.00 29.39 47 SER B CA 1
ATOM 1568 C C . SER B 1 47 ? 44.415 26.730 -8.314 1.00 26.32 47 SER B C 1
ATOM 1569 O O . SER B 1 47 ? 45.023 27.792 -8.150 1.00 32.93 47 SER B O 1
ATOM 1574 N N . GLY B 1 48 ? 43.813 26.236 -9.382 1.00 25.61 48 GLY B N 1
ATOM 1575 C CA . GLY B 1 48 ? 43.878 26.983 -10.635 1.00 26.67 48 GLY B CA 1
ATOM 1576 C C . GLY B 1 48 ? 45.049 26.624 -11.514 1.00 29.81 48 GLY B C 1
ATOM 1577 O O . GLY B 1 48 ? 44.979 26.974 -12.725 1.00 37.74 48 GLY B O 1
ATOM 1578 N N . MET B 1 49 ? 46.099 25.973 -11.029 1.00 24.15 49 MET B N 1
ATOM 1579 C CA . MET B 1 49 ? 47.221 25.546 -11.893 1.00 22.52 49 MET B CA 1
ATOM 1580 C C . MET B 1 49 ? 46.691 24.547 -12.907 1.00 19.44 49 MET B C 1
ATOM 1581 O O . MET B 1 49 ? 45.909 23.617 -12.598 1.00 17.65 49 MET B O 1
ATOM 1586 N N . THR B 1 50 ? 47.061 24.702 -14.175 1.00 18.79 50 THR B N 1
ATOM 1587 C CA . THR B 1 50 ? 46.822 23.726 -15.201 1.00 17.39 50 THR B CA 1
ATOM 1588 C C . THR B 1 50 ? 48.122 23.410 -15.923 1.00 17.43 50 THR B C 1
ATOM 1589 O O . THR B 1 50 ? 48.984 24.275 -16.126 1.00 22.83 50 THR B O 1
ATOM 1596 N N . ILE B 1 51 ? 48.247 22.170 -16.349 1.00 15.48 51 ILE B N 1
ATOM 1597 C CA . ILE B 1 51 ? 49.420 21.742 -17.122 1.00 13.52 51 ILE B CA 1
ATOM 1598 C C . ILE B 1 51 ? 48.957 21.009 -18.355 1.00 13.20 51 ILE B C 1
ATOM 1599 O O . ILE B 1 51 ? 47.829 20.563 -18.489 1.00 13.94 51 ILE B O 1
ATOM 1604 N N . THR B 1 52 ? 49.869 20.838 -19.331 1.00 12.75 52 THR B N 1
ATOM 1605 C CA . THR B 1 52 ? 49.590 20.044 -20.528 1.00 13.53 52 THR B CA 1
ATOM 1606 C C . THR B 1 52 ? 49.850 18.589 -20.250 1.00 11.98 52 THR B C 1
ATOM 1607 O O . THR B 1 52 ? 50.507 18.189 -19.298 1.00 11.57 52 THR B O 1
ATOM 1611 N N . ALA B 1 53 ? 49.316 17.730 -21.186 1.00 11.51 53 ALA B N 1
ATOM 1612 C CA . ALA B 1 53 ? 49.596 16.321 -21.088 1.00 11.71 53 ALA B CA 1
ATOM 1613 C C . ALA B 1 53 ? 51.085 16.015 -21.171 1.00 10.30 53 ALA B C 1
ATOM 1614 O O . ALA B 1 53 ? 51.558 15.045 -20.559 1.00 10.92 53 ALA B O 1
ATOM 1616 N N . GLU B 1 54 ? 51.826 16.771 -21.957 1.00 11.94 54 GLU B N 1
ATOM 1617 C CA . GLU B 1 54 ? 53.250 16.501 -22.118 1.00 11.51 54 GLU B CA 1
ATOM 1618 C C . GLU B 1 54 ? 53.993 16.888 -20.824 1.00 10.98 54 GLU B C 1
ATOM 1619 O O . GLU B 1 54 ? 54.935 16.204 -20.417 1.00 11.19 54 GLU B O 1
ATOM 1625 N N . LYS B 1 55 ? 53.608 17.993 -20.173 1.00 11.35 55 LYS B N 1
ATOM 1626 C CA . LYS B 1 55 ? 54.197 18.292 -18.884 1.00 11.56 55 LYS B CA 1
ATOM 1627 C C . LYS B 1 55 ? 53.843 17.227 -17.834 1.00 10.12 55 LYS B C 1
ATOM 1628 O O . LYS B 1 55 ? 54.694 16.828 -17.051 1.00 10.69 55 LYS B O 1
ATOM 1634 N N . SER B 1 56 ? 52.592 16.741 -17.903 1.00 10.28 56 SER B N 1
ATOM 1635 C CA . SER B 1 56 ? 52.210 15.647 -17.008 1.00 9.95 56 SER B CA 1
ATOM 1636 C C . SER B 1 56 ? 53.113 14.442 -17.233 1.00 9.76 56 SER B C 1
ATOM 1637 O O . SER B 1 56 ? 53.539 13.789 -16.236 1.00 10.29 56 SER B O 1
ATOM 1640 N N . SER B 1 57 ? 53.440 14.111 -18.464 1.00 9.91 57 SER B N 1
ATOM 1641 C CA . SER B 1 57 ? 54.371 12.992 -18.738 1.00 9.82 57 SER B CA 1
ATOM 1642 C C . SER B 1 57 ? 55.768 13.246 -18.183 1.00 10.36 57 SER B C 1
ATOM 1643 O O . SER B 1 57 ? 56.407 12.341 -17.653 1.00 10.60 57 SER B O 1
ATOM 1646 N N . GLU B 1 58 ? 56.249 14.473 -18.352 1.00 10.74 58 GLU B N 1
ATOM 1647 C CA . GLU B 1 58 ? 57.526 14.838 -17.809 1.00 11.38 58 GLU B CA 1
ATOM 1648 C C . GLU B 1 58 ? 57.604 14.673 -16.289 1.00 11.33 58 GLU B C 1
ATOM 1649 O O . GLU B 1 58 ? 58.542 14.102 -15.732 1.00 11.92 58 GLU B O 1
ATOM 1655 N N . LEU B 1 59 ? 56.578 15.170 -15.628 1.00 10.66 59 LEU B N 1
ATOM 1656 C CA . LEU B 1 59 ? 56.496 15.033 -14.141 1.00 10.81 59 LEU B CA 1
ATOM 1657 C C . LEU B 1 59 ? 56.364 13.576 -13.739 1.00 10.89 59 LEU B C 1
ATOM 1658 O O . LEU B 1 59 ? 56.957 13.144 -12.730 1.00 12.06 59 LEU B O 1
ATOM 1663 N N . LEU B 1 60 ? 55.588 12.780 -14.504 1.00 10.11 60 LEU B N 1
ATOM 1664 C CA . LEU B 1 60 ? 55.468 11.340 -14.194 1.00 10.48 60 LEU B CA 1
ATOM 1665 C C . LEU B 1 60 ? 56.813 10.640 -14.326 1.00 10.94 60 LEU B C 1
ATOM 1666 O O . LEU B 1 60 ? 57.149 9.834 -13.472 1.00 11.27 60 LEU B O 1
ATOM 1671 N N . LYS B 1 61 ? 57.565 10.945 -15.386 1.00 11.34 61 LYS B N 1
ATOM 1672 C CA . LYS B 1 61 ? 58.896 10.292 -15.466 1.00 11.77 61 LYS B CA 1
ATOM 1673 C C . LYS B 1 61 ? 59.808 10.678 -14.334 1.00 12.06 61 LYS B C 1
ATOM 1674 O O . LYS B 1 61 ? 60.527 9.832 -13.815 1.00 12.93 61 LYS B O 1
ATOM 1680 N N . GLU B 1 62 ? 59.757 11.921 -13.838 1.00 12.13 62 GLU B N 1
ATOM 1681 C CA . GLU B 1 62 ? 60.470 12.319 -12.617 1.00 13.18 62 GLU B CA 1
ATOM 1682 C C . GLU B 1 62 ? 60.002 11.498 -11.440 1.00 11.83 62 GLU B C 1
ATOM 1683 O O . GLU B 1 62 ? 60.818 10.965 -10.662 1.00 13.07 62 GLU B O 1
ATOM 1689 N N . ASP B 1 63 ? 58.695 11.361 -11.258 1.00 11.50 63 ASP B N 1
ATOM 1690 C CA . ASP B 1 63 ? 58.125 10.622 -10.114 1.00 12.52 63 ASP B CA 1
ATOM 1691 C C . ASP B 1 63 ? 58.303 9.128 -10.189 1.00 13.30 63 ASP B C 1
ATOM 1692 O O . ASP B 1 63 ? 58.205 8.441 -9.156 1.00 19.36 63 ASP B O 1
ATOM 1697 N N . LEU B 1 64 ? 58.593 8.597 -11.359 1.00 10.90 64 LEU B N 1
ATOM 1698 C CA . LEU B 1 64 ? 58.857 7.178 -11.544 1.00 12.03 64 LEU B CA 1
ATOM 1699 C C . LEU B 1 64 ? 60.294 6.849 -11.294 1.00 10.92 64 LEU B C 1
ATOM 1700 O O . LEU B 1 64 ? 60.635 5.648 -11.320 1.00 12.54 64 LEU B O 1
ATOM 1705 N N . GLN B 1 65 ? 61.174 7.837 -11.097 1.00 12.80 65 GLN B N 1
ATOM 1706 C CA . GLN B 1 65 ? 62.567 7.408 -10.923 1.00 14.66 65 GLN B CA 1
ATOM 1707 C C . GLN B 1 65 ? 62.776 6.460 -9.758 1.00 12.41 65 GLN B C 1
ATOM 1708 O O . GLN B 1 65 ? 63.578 5.521 -9.909 1.00 14.00 65 GLN B O 1
ATOM 1714 N N . TRP B 1 66 ? 62.036 6.589 -8.668 1.00 12.98 66 TRP B N 1
ATOM 1715 C CA . TRP B 1 66 ? 62.211 5.669 -7.556 1.00 13.17 66 TRP B CA 1
ATOM 1716 C C . TRP B 1 66 ? 61.743 4.268 -7.939 1.00 11.55 66 TRP B C 1
ATOM 1717 O O . TRP B 1 66 ? 62.268 3.287 -7.427 1.00 12.13 66 TRP B O 1
ATOM 1728 N N . VAL B 1 67 ? 60.748 4.168 -8.807 1.00 11.38 67 VAL B N 1
ATOM 1729 C CA . VAL B 1 67 ? 60.233 2.872 -9.260 1.00 10.71 67 VAL B CA 1
ATOM 1730 C C . VAL B 1 67 ? 61.269 2.179 -10.127 1.00 10.78 67 VAL B C 1
ATOM 1731 O O . VAL B 1 67 ? 61.587 0.995 -9.938 1.00 11.07 67 VAL B O 1
ATOM 1735 N N . GLU B 1 68 ? 61.805 2.921 -11.103 1.00 11.70 68 GLU B N 1
ATOM 1736 C CA . GLU B 1 68 ? 62.839 2.369 -11.995 1.00 11.25 68 GLU B CA 1
ATOM 1737 C C . GLU B 1 68 ? 64.071 2.003 -11.193 1.00 10.81 68 GLU B C 1
ATOM 1738 O O . GLU B 1 68 ? 64.670 0.964 -11.441 1.00 11.33 68 GLU B O 1
ATOM 1744 N N . ASP B 1 69 ? 64.452 2.819 -10.218 1.00 11.40 69 ASP B N 1
ATOM 1745 C CA . ASP B 1 69 ? 65.559 2.474 -9.363 1.00 11.62 69 ASP B CA 1
ATOM 1746 C C . ASP B 1 69 ? 65.311 1.215 -8.567 1.00 11.00 69 ASP B C 1
ATOM 1747 O O . ASP B 1 69 ? 66.223 0.417 -8.361 1.00 12.15 69 ASP B O 1
ATOM 1752 N N . ALA B 1 70 ? 64.080 1.051 -8.078 1.00 10.79 70 ALA B N 1
ATOM 1753 C CA . ALA B 1 70 ? 63.752 -0.118 -7.289 1.00 11.55 70 ALA B CA 1
ATOM 1754 C C . ALA B 1 70 ? 63.880 -1.376 -8.167 1.00 10.58 70 ALA B C 1
ATOM 1755 O O . ALA B 1 70 ? 64.368 -2.417 -7.734 1.00 11.41 70 ALA B O 1
ATOM 1757 N N . ILE B 1 71 ? 63.377 -1.324 -9.408 1.00 10.34 71 ILE B N 1
ATOM 1758 C CA . ILE B 1 71 ? 63.462 -2.500 -10.298 1.00 10.41 71 ILE B CA 1
ATOM 1759 C C . ILE B 1 71 ? 64.925 -2.830 -10.555 1.00 10.32 71 ILE B C 1
ATOM 1760 O O . ILE B 1 71 ? 65.353 -3.974 -10.480 1.00 12.14 71 ILE B O 1
ATOM 1765 N N . SER B 1 72 ? 65.724 -1.779 -10.842 1.00 11.05 72 SER B N 1
ATOM 1766 C CA . SER B 1 72 ? 67.164 -1.976 -11.096 1.00 12.10 72 SER B CA 1
ATOM 1767 C C . SER B 1 72 ? 67.891 -2.576 -9.908 1.00 12.69 72 SER B C 1
ATOM 1768 O O . SER B 1 72 ? 68.766 -3.428 -10.031 1.00 14.90 72 SER B O 1
ATOM 1771 N N A SER B 1 73 ? 67.502 -2.102 -8.711 0.35 11.83 73 SER B N 1
ATOM 1772 N N B SER B 1 73 ? 67.523 -2.147 -8.684 0.35 12.71 73 SER B N 1
ATOM 1773 N N C SER B 1 73 ? 67.563 -2.168 -8.672 0.30 12.90 73 SER B N 1
ATOM 1774 C CA A SER B 1 73 ? 68.125 -2.564 -7.465 0.35 11.82 73 SER B CA 1
ATOM 1775 C CA B SER B 1 73 ? 68.187 -2.587 -7.451 0.35 12.46 73 SER B CA 1
ATOM 1776 C CA C SER B 1 73 ? 68.349 -2.761 -7.572 0.30 14.08 73 SER B CA 1
ATOM 1777 C C A SER B 1 73 ? 67.785 -4.011 -7.140 0.35 12.55 73 SER B C 1
ATOM 1778 C C B SER B 1 73 ? 67.735 -3.950 -6.939 0.35 13.58 73 SER B C 1
ATOM 1779 C C C SER B 1 73 ? 67.811 -4.103 -7.117 0.30 11.80 73 SER B C 1
ATOM 1780 O O A SER B 1 73 ? 68.666 -4.796 -6.802 0.35 13.68 73 SER B O 1
ATOM 1781 O O B SER B 1 73 ? 68.505 -4.628 -6.255 0.35 14.56 73 SER B O 1
ATOM 1782 O O C SER B 1 73 ? 68.581 -4.942 -6.635 0.30 13.87 73 SER B O 1
ATOM 1789 N N . LEU B 1 74 ? 66.496 -4.346 -7.244 1.00 12.05 74 LEU B N 1
ATOM 1790 C CA . LEU B 1 74 ? 65.939 -5.581 -6.742 1.00 12.42 74 LEU B CA 1
ATOM 1791 C C . LEU B 1 74 ? 65.874 -6.740 -7.715 1.00 12.09 74 LEU B C 1
ATOM 1792 O O . LEU B 1 74 ? 65.899 -7.904 -7.258 1.00 13.26 74 LEU B O 1
ATOM 1797 N N . VAL B 1 75 ? 65.715 -6.477 -8.993 1.00 12.16 75 VAL B N 1
ATOM 1798 C CA . VAL B 1 75 ? 65.518 -7.540 -9.967 1.00 12.10 75 VAL B CA 1
ATOM 1799 C C . VAL B 1 75 ? 66.871 -7.828 -10.650 1.00 12.88 75 VAL B C 1
ATOM 1800 O O . VAL B 1 75 ? 67.583 -6.932 -11.118 1.00 15.51 75 VAL B O 1
ATOM 1804 N N . ARG B 1 76 ? 67.224 -9.107 -10.645 1.00 12.93 76 ARG B N 1
ATOM 1805 C CA . ARG B 1 76 ? 68.545 -9.573 -11.096 1.00 14.23 76 ARG B CA 1
ATOM 1806 C C . ARG B 1 76 ? 68.462 -10.396 -12.340 1.00 13.65 76 ARG B C 1
ATOM 1807 O O . ARG B 1 76 ? 69.487 -10.950 -12.789 1.00 17.60 76 ARG B O 1
ATOM 1815 N N . VAL B 1 77 ? 67.310 -10.533 -12.959 1.00 13.48 77 VAL B N 1
ATOM 1816 C CA . VAL B 1 77 ? 67.093 -11.394 -14.100 1.00 13.40 77 VAL B CA 1
ATOM 1817 C C . VAL B 1 77 ? 66.614 -10.571 -15.281 1.00 14.01 77 VAL B C 1
ATOM 1818 O O . VAL B 1 77 ? 66.138 -9.445 -15.062 1.00 14.31 77 VAL B O 1
ATOM 1822 N N . PRO B 1 78 ? 66.710 -11.085 -16.503 1.00 15.18 78 PRO B N 1
ATOM 1823 C CA . PRO B 1 78 ? 66.228 -10.363 -17.660 1.00 15.87 78 PRO B CA 1
ATOM 1824 C C . PRO B 1 78 ? 64.731 -10.037 -17.639 1.00 15.00 78 PRO B C 1
ATOM 1825 O O . PRO B 1 78 ? 63.923 -10.851 -17.200 1.00 16.18 78 PRO B O 1
ATOM 1829 N N . LEU B 1 79 ? 64.417 -8.847 -18.148 1.00 14.60 79 LEU B N 1
ATOM 1830 C CA . LEU B 1 79 ? 63.038 -8.396 -18.316 1.00 13.50 79 LEU B CA 1
ATOM 1831 C C . LEU B 1 79 ? 62.873 -7.884 -19.731 1.00 12.74 79 LEU B C 1
ATOM 1832 O O . LEU B 1 79 ? 63.704 -7.089 -20.183 1.00 14.55 79 LEU B O 1
ATOM 1837 N N . ASN B 1 80 ? 61.804 -8.307 -20.398 1.00 12.05 80 ASN B N 1
ATOM 1838 C CA . ASN B 1 80 ? 61.444 -7.658 -21.643 1.00 12.38 80 ASN B CA 1
ATOM 1839 C C . ASN B 1 80 ? 60.691 -6.391 -21.289 1.00 10.51 80 ASN B C 1
ATOM 1840 O O . ASN B 1 80 ? 60.356 -6.117 -20.134 1.00 10.49 80 ASN B O 1
ATOM 1845 N N . GLN B 1 81 ? 60.413 -5.571 -22.318 1.00 10.10 81 GLN B N 1
ATOM 1846 C CA . GLN B 1 81 ? 59.834 -4.274 -22.048 1.00 9.42 81 GLN B CA 1
ATOM 1847 C C . GLN B 1 81 ? 58.419 -4.372 -21.479 1.00 9.70 81 GLN B C 1
ATOM 1848 O O . GLN B 1 81 ? 58.029 -3.543 -20.660 1.00 9.84 81 GLN B O 1
ATOM 1857 N N . ASN B 1 82 ? 57.625 -5.312 -21.980 1.00 10.04 82 ASN B N 1
ATOM 1858 C CA . ASN B 1 82 ? 56.236 -5.429 -21.452 1.00 10.22 82 ASN B CA 1
ATOM 1859 C C . ASN B 1 82 ? 56.258 -5.801 -20.005 1.00 9.73 82 ASN B C 1
ATOM 1860 O O . ASN B 1 82 ? 55.452 -5.311 -19.191 1.00 9.77 82 ASN B O 1
ATOM 1865 N N . GLN B 1 83 ? 57.133 -6.729 -19.625 1.00 10.08 83 GLN B N 1
ATOM 1866 C CA . GLN B 1 83 ? 57.289 -7.130 -18.228 1.00 9.53 83 GLN B CA 1
ATOM 1867 C C . GLN B 1 83 ? 57.670 -5.904 -17.399 1.00 10.00 83 GLN B C 1
ATOM 1868 O O . GLN B 1 83 ? 57.098 -5.663 -16.317 1.00 10.38 83 GLN B O 1
ATOM 1874 N N . TYR B 1 84 ? 58.664 -5.145 -17.875 1.00 9.38 84 TYR B N 1
ATOM 1875 C CA . TYR B 1 84 ? 59.146 -3.976 -17.179 1.00 8.94 84 TYR B CA 1
ATOM 1876 C C . TYR B 1 84 ? 58.042 -2.943 -16.993 1.00 8.65 84 TYR B C 1
ATOM 1877 O O . TYR B 1 84 ? 57.838 -2.410 -15.898 1.00 8.81 84 TYR B O 1
ATOM 1886 N N . ASP B 1 85 ? 57.308 -2.673 -18.062 1.00 8.83 85 ASP B N 1
ATOM 1887 C CA . ASP B 1 85 ? 56.248 -1.663 -18.001 1.00 8.52 85 ASP B CA 1
ATOM 1888 C C . ASP B 1 85 ? 55.147 -2.069 -17.021 1.00 8.59 85 ASP B C 1
ATOM 1889 O O . ASP B 1 85 ? 54.601 -1.224 -16.295 1.00 9.04 85 ASP B O 1
ATOM 1894 N N . ALA B 1 86 ? 54.798 -3.357 -17.008 1.00 8.31 86 ALA B N 1
ATOM 1895 C CA . ALA B 1 86 ? 53.782 -3.843 -16.080 1.00 9.10 86 ALA B CA 1
ATOM 1896 C C . ALA B 1 86 ? 54.236 -3.690 -14.646 1.00 8.56 86 ALA B C 1
ATOM 1897 O O . ALA B 1 86 ? 53.486 -3.321 -13.748 1.00 9.08 86 ALA B O 1
ATOM 1899 N N . MET B 1 87 ? 55.506 -4.037 -14.394 1.00 9.18 87 MET B N 1
ATOM 1900 C CA . MET B 1 87 ? 56.073 -3.884 -13.058 1.00 9.56 87 MET B CA 1
ATOM 1901 C C . MET B 1 87 ? 56.104 -2.438 -12.618 1.00 8.86 87 MET B C 1
ATOM 1902 O O . MET B 1 87 ? 55.847 -2.156 -11.435 1.00 9.50 87 MET B O 1
ATOM 1907 N N . CYS B 1 88 ? 56.419 -1.523 -13.536 1.00 8.89 88 CYS B N 1
ATOM 1908 C CA . CYS B 1 88 ? 56.388 -0.120 -13.168 1.00 8.98 88 CYS B CA 1
ATOM 1909 C C . CYS B 1 88 ? 54.994 0.266 -12.653 1.00 8.87 88 CYS B C 1
ATOM 1910 O O . CYS B 1 88 ? 54.877 1.033 -11.662 1.00 9.42 88 CYS B O 1
ATOM 1913 N N . SER B 1 89 ? 53.969 -0.198 -13.331 1.00 8.63 89 SER B N 1
ATOM 1914 C CA . SER B 1 89 ? 52.606 0.139 -12.947 1.00 8.70 89 SER B CA 1
ATOM 1915 C C . SER B 1 89 ? 52.236 -0.449 -11.587 1.00 8.65 89 SER B C 1
ATOM 1916 O O . SER B 1 89 ? 51.650 0.222 -10.737 1.00 10.04 89 SER B O 1
ATOM 1919 N N . LEU B 1 90 ? 52.605 -1.721 -11.357 1.00 8.82 90 LEU B N 1
ATOM 1920 C CA . LEU B 1 90 ? 52.345 -2.339 -10.063 1.00 8.32 90 LEU B CA 1
ATOM 1921 C C . LEU B 1 90 ? 53.055 -1.575 -8.947 1.00 8.70 90 LEU B C 1
ATOM 1922 O O . LEU B 1 90 ? 52.439 -1.270 -7.920 1.00 9.51 90 LEU B O 1
ATOM 1927 N N . ILE B 1 91 ? 54.323 -1.338 -9.116 1.00 8.97 91 ILE B N 1
ATOM 1928 C CA . ILE B 1 91 ? 55.138 -0.752 -8.066 1.00 9.22 91 ILE B CA 1
ATOM 1929 C C . ILE B 1 91 ? 54.748 0.663 -7.777 1.00 9.78 91 ILE B C 1
ATOM 1930 O O . ILE B 1 91 ? 54.724 1.107 -6.614 1.00 10.43 91 ILE B O 1
ATOM 1935 N N . PHE B 1 92 ? 54.481 1.433 -8.838 1.00 9.63 92 PHE B N 1
ATOM 1936 C CA . PHE B 1 92 ? 54.042 2.824 -8.627 1.00 10.44 92 PHE B CA 1
ATOM 1937 C C . PHE B 1 92 ? 52.824 2.854 -7.714 1.00 10.67 92 PHE B C 1
ATOM 1938 O O . PHE B 1 92 ? 52.632 3.809 -6.946 1.00 13.20 92 PHE B O 1
ATOM 1946 N N . ASN B 1 93 ? 51.979 1.827 -7.808 1.00 10.51 93 ASN B N 1
ATOM 1947 C CA . ASN B 1 93 ? 50.817 1.688 -6.926 1.00 10.95 93 ASN B CA 1
ATOM 1948 C C . ASN B 1 93 ? 51.176 1.205 -5.525 1.00 11.33 93 ASN B C 1
ATOM 1949 O O . ASN B 1 93 ? 50.901 1.889 -4.537 1.00 14.05 93 ASN B O 1
ATOM 1954 N N . ILE B 1 94 ? 51.775 0.008 -5.388 1.00 10.25 94 ILE B N 1
ATOM 1955 C CA . ILE B 1 94 ? 51.906 -0.625 -4.075 1.00 10.18 94 ILE B CA 1
ATOM 1956 C C . ILE B 1 94 ? 53.109 -0.119 -3.291 1.00 10.60 94 ILE B C 1
ATOM 1957 O O . ILE B 1 94 ? 53.115 -0.341 -2.051 1.00 11.17 94 ILE B O 1
ATOM 1962 N N . GLY B 1 95 ? 54.068 0.492 -3.922 1.00 10.76 95 GLY B N 1
ATOM 1963 C CA . GLY B 1 95 ? 55.235 1.055 -3.286 1.00 11.61 95 GLY B CA 1
ATOM 1964 C C . GLY B 1 95 ? 56.428 0.101 -3.277 1.00 11.46 95 GLY B C 1
ATOM 1965 O O . GLY B 1 95 ? 56.309 -1.114 -3.412 1.00 10.91 95 GLY B O 1
ATOM 1966 N N . LYS B 1 96 ? 57.640 0.689 -3.071 1.00 13.21 96 LYS B N 1
ATOM 1967 C CA . LYS B 1 96 ? 58.866 -0.079 -3.130 1.00 13.38 96 LYS B CA 1
ATOM 1968 C C . LYS B 1 96 ? 58.918 -1.162 -2.067 1.00 12.65 96 LYS B C 1
ATOM 1969 O O . LYS B 1 96 ? 59.307 -2.269 -2.359 1.00 12.71 96 LYS B O 1
ATOM 1975 N N . SER B 1 97 ? 58.593 -0.823 -0.814 1.00 13.21 97 SER B N 1
ATOM 1976 C CA . SER B 1 97 ? 58.688 -1.768 0.288 1.00 13.71 97 SER B CA 1
ATOM 1977 C C . SER B 1 97 ? 57.792 -2.971 0.066 1.00 11.98 97 SER B C 1
ATOM 1978 O O . SER B 1 97 ? 58.207 -4.111 0.279 1.00 13.30 97 SER B O 1
ATOM 1983 N N . ALA B 1 98 ? 56.563 -2.745 -0.338 1.00 12.03 98 ALA B N 1
ATOM 1984 C CA . ALA B 1 98 ? 55.645 -3.826 -0.621 1.00 10.91 98 ALA B CA 1
ATOM 1985 C C . ALA B 1 98 ? 56.218 -4.715 -1.742 1.00 10.76 98 ALA B C 1
ATOM 1986 O O . ALA B 1 98 ? 56.183 -5.951 -1.652 1.00 11.43 98 ALA B O 1
ATOM 1988 N N . PHE B 1 99 ? 56.721 -4.099 -2.818 1.00 10.55 99 PHE B N 1
ATOM 1989 C CA . PHE B 1 99 ? 57.306 -4.905 -3.889 1.00 11.32 99 PHE B CA 1
ATOM 1990 C C . PHE B 1 99 ? 58.509 -5.701 -3.376 1.00 11.20 99 PHE B C 1
ATOM 1991 O O . PHE B 1 99 ? 58.665 -6.886 -3.753 1.00 11.84 99 PHE B O 1
ATOM 1999 N N . ALA B 1 100 ? 59.374 -5.073 -2.603 1.00 11.55 100 ALA B N 1
ATOM 2000 C CA . ALA B 1 100 ? 60.580 -5.783 -2.123 1.00 13.04 100 ALA B CA 1
ATOM 2001 C C . ALA B 1 100 ? 60.230 -7.051 -1.371 1.00 13.11 100 ALA B C 1
ATOM 2002 O O . ALA B 1 100 ? 60.981 -8.012 -1.409 1.00 14.78 100 ALA B O 1
ATOM 2004 N N . GLY B 1 101 ? 59.119 -7.078 -0.664 1.00 12.46 101 GLY B N 1
ATOM 2005 C CA . GLY B 1 101 ? 58.719 -8.207 0.134 1.00 12.59 101 GLY B CA 1
ATOM 2006 C C . GLY B 1 101 ? 57.835 -9.175 -0.617 1.00 13.33 101 GLY B C 1
ATOM 2007 O O . GLY B 1 101 ? 57.385 -10.141 0.020 1.00 15.88 101 GLY B O 1
ATOM 2008 N N . SER B 1 102 ? 57.548 -8.942 -1.874 1.00 13.67 102 SER B N 1
ATOM 2009 C CA . SER B 1 102 ? 56.517 -9.615 -2.596 1.00 13.21 102 SER B CA 1
ATOM 2010 C C . SER B 1 102 ? 56.904 -10.960 -3.211 1.00 15.05 102 SER B C 1
ATOM 2011 O O . SER B 1 102 ? 58.068 -11.199 -3.541 1.00 14.08 102 SER B O 1
ATOM 2014 N N . THR B 1 103 ? 55.892 -11.784 -3.440 1.00 14.92 103 THR B N 1
ATOM 2015 C CA . THR B 1 103 ? 56.014 -13.030 -4.202 1.00 15.82 103 THR B CA 1
ATOM 2016 C C . THR B 1 103 ? 56.313 -12.740 -5.651 1.00 14.20 103 THR B C 1
ATOM 2017 O O . THR B 1 103 ? 57.033 -13.489 -6.281 1.00 15.51 103 THR B O 1
ATOM 2021 N N . VAL B 1 104 ? 55.794 -11.613 -6.225 1.00 14.21 104 VAL B N 1
ATOM 2022 C CA . VAL B 1 104 ? 56.183 -11.211 -7.586 1.00 13.06 104 VAL B CA 1
ATOM 2023 C C . VAL B 1 104 ? 57.696 -11.199 -7.711 1.00 11.37 104 VAL B C 1
ATOM 2024 O O . VAL B 1 104 ? 58.283 -11.797 -8.596 1.00 12.62 104 VAL B O 1
ATOM 2028 N N . LEU B 1 105 ? 58.349 -10.488 -6.787 1.00 11.76 105 LEU B N 1
ATOM 2029 C CA . LEU B 1 105 ? 59.806 -10.315 -6.883 1.00 11.71 105 LEU B CA 1
ATOM 2030 C C . LEU B 1 105 ? 60.550 -11.641 -6.691 1.00 11.61 105 LEU B C 1
ATOM 2031 O O . LEU B 1 105 ? 61.468 -11.974 -7.404 1.00 13.20 105 LEU B O 1
ATOM 2036 N N . ARG B 1 106 ? 60.130 -12.399 -5.673 1.00 12.71 106 ARG B N 1
ATOM 2037 C CA . ARG B 1 106 ? 60.828 -13.638 -5.383 1.00 14.10 106 ARG B CA 1
ATOM 2038 C C . ARG B 1 106 ? 60.744 -14.574 -6.562 1.00 13.51 106 ARG B C 1
ATOM 2039 O O . ARG B 1 106 ? 61.714 -15.198 -6.980 1.00 14.58 106 ARG B O 1
ATOM 2047 N N . GLN B 1 107 ? 59.527 -14.690 -7.154 1.00 13.95 107 GLN B N 1
ATOM 2048 C CA . GLN B 1 107 ? 59.354 -15.555 -8.322 1.00 13.87 107 GLN B CA 1
ATOM 2049 C C . GLN B 1 107 ? 60.113 -15.068 -9.554 1.00 13.11 107 GLN B C 1
ATOM 2050 O O . GLN B 1 107 ? 60.701 -15.844 -10.307 1.00 15.64 107 GLN B O 1
ATOM 2056 N N A LEU B 1 108 ? 60.079 -13.753 -9.774 0.65 13.55 108 LEU B N 1
ATOM 2057 N N B LEU B 1 108 ? 60.108 -13.737 -9.785 0.35 13.42 108 LEU B N 1
ATOM 2058 C CA A LEU B 1 108 ? 60.839 -13.219 -10.879 0.65 13.90 108 LEU B CA 1
ATOM 2059 C CA B LEU B 1 108 ? 60.861 -13.141 -10.863 0.35 13.22 108 LEU B CA 1
ATOM 2060 C C . LEU B 1 108 ? 62.325 -13.582 -10.805 1.00 13.14 108 LEU B C 1
ATOM 2061 O O . LEU B 1 108 ? 62.913 -14.033 -11.761 1.00 14.64 108 LEU B O 1
ATOM 2070 N N . ASN B 1 109 ? 62.923 -13.390 -9.621 1.00 12.70 109 ASN B N 1
ATOM 2071 C CA . ASN B 1 109 ? 64.357 -13.687 -9.485 1.00 13.15 109 ASN B CA 1
ATOM 2072 C C . ASN B 1 109 ? 64.667 -15.176 -9.551 1.00 14.82 109 ASN B C 1
ATOM 2073 O O . ASN B 1 109 ? 65.810 -15.536 -9.727 1.00 17.14 109 ASN B O 1
ATOM 2078 N N . LEU B 1 110 ? 63.692 -16.038 -9.484 1.00 14.91 110 LEU B N 1
ATOM 2079 C CA . LEU B 1 110 ? 63.848 -17.474 -9.751 1.00 16.69 110 LEU B CA 1
ATOM 2080 C C . LEU B 1 110 ? 63.586 -17.808 -11.219 1.00 16.68 110 LEU B C 1
ATOM 2081 O O . LEU B 1 110 ? 63.621 -18.946 -11.662 1.00 18.80 110 LEU B O 1
ATOM 2086 N N . LYS B 1 111 ? 63.259 -16.823 -12.051 1.00 16.76 111 LYS B N 1
ATOM 2087 C CA . LYS B 1 111 ? 62.858 -16.980 -13.442 1.00 15.84 111 LYS B CA 1
ATOM 2088 C C . LYS B 1 111 ? 61.606 -17.798 -13.605 1.00 16.81 111 LYS B C 1
ATOM 2089 O O . LYS B 1 111 ? 61.409 -18.462 -14.608 1.00 19.39 111 LYS B O 1
ATOM 2095 N N . ASN B 1 112 ? 60.698 -17.731 -12.640 1.00 15.53 112 ASN B N 1
ATOM 2096 C CA . ASN B 1 112 ? 59.388 -18.325 -12.813 1.00 15.75 112 ASN B CA 1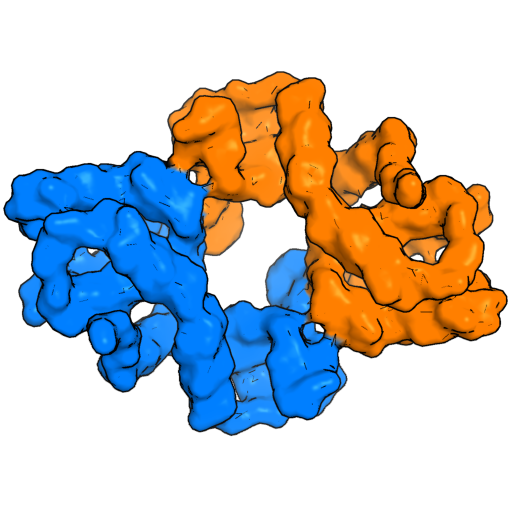
ATOM 2097 C C . ASN B 1 112 ? 58.456 -17.174 -13.214 1.00 15.45 112 ASN B C 1
ATOM 2098 O O . ASN B 1 112 ? 57.717 -16.594 -12.423 1.00 15.23 112 ASN B O 1
ATOM 2103 N N . TYR B 1 113 ? 58.585 -16.791 -14.493 1.00 16.67 113 TYR B N 1
ATOM 2104 C CA . TYR B 1 113 ? 57.895 -15.594 -14.951 1.00 14.66 113 TYR B CA 1
ATOM 2105 C C . TYR B 1 113 ? 56.392 -15.712 -14.975 1.00 15.05 113 TYR B C 1
ATOM 2106 O O . TYR B 1 113 ? 55.725 -14.739 -14.600 1.00 14.06 113 TYR B O 1
ATOM 2115 N N . GLN B 1 114 ? 55.834 -16.883 -15.312 1.00 16.37 114 GLN B N 1
ATOM 2116 C CA . GLN B 1 114 ? 54.392 -17.052 -15.202 1.00 16.65 114 GLN B CA 1
ATOM 2117 C C . GLN B 1 114 ? 53.904 -16.951 -13.767 1.00 16.24 114 GLN B C 1
ATOM 2118 O O . GLN B 1 114 ? 52.878 -16.342 -13.504 1.00 16.08 114 GLN B O 1
ATOM 2124 N N . ALA B 1 115 ? 54.606 -17.578 -12.817 1.00 16.58 115 ALA B N 1
ATOM 2125 C CA . ALA B 1 115 ? 54.240 -17.464 -11.414 1.00 15.73 115 ALA B CA 1
ATOM 2126 C C . ALA B 1 115 ? 54.362 -16.016 -10.923 1.00 12.84 115 ALA B C 1
ATOM 2127 O O . ALA B 1 115 ? 53.506 -15.550 -10.154 1.00 13.86 115 ALA B O 1
ATOM 2129 N N . ALA B 1 116 ? 55.359 -15.285 -11.355 1.00 12.99 116 ALA B N 1
ATOM 2130 C CA . ALA B 1 116 ? 55.463 -13.860 -11.033 1.00 12.88 116 ALA B CA 1
ATOM 2131 C C . ALA B 1 116 ? 54.257 -13.085 -11.553 1.00 12.17 116 ALA B C 1
ATOM 2132 O O . ALA B 1 116 ? 53.688 -12.273 -10.789 1.00 12.57 116 ALA B O 1
ATOM 2134 N N . ALA B 1 117 ? 53.859 -13.346 -12.770 1.00 12.77 117 ALA B N 1
ATOM 2135 C CA . ALA B 1 117 ? 52.731 -12.687 -13.375 1.00 12.52 117 ALA B CA 1
ATOM 2136 C C . ALA B 1 117 ? 51.489 -12.988 -12.553 1.00 12.82 117 ALA B C 1
ATOM 2137 O O . ALA B 1 117 ? 50.647 -12.097 -12.271 1.00 13.13 117 ALA B O 1
ATOM 2139 N N . ASP B 1 118 ? 51.268 -14.238 -12.194 1.00 12.86 118 ASP B N 1
ATOM 2140 C CA . ASP B 1 118 ? 50.071 -14.594 -11.464 1.00 13.64 118 ASP B CA 1
ATOM 2141 C C . ASP B 1 118 ? 50.068 -13.956 -10.078 1.00 13.10 118 ASP B C 1
ATOM 2142 O O . ASP B 1 118 ? 49.011 -13.631 -9.562 1.00 14.34 118 ASP B O 1
ATOM 2147 N N . ALA B 1 119 ? 51.222 -13.737 -9.479 1.00 12.64 119 ALA B N 1
ATOM 2148 C CA . ALA B 1 119 ? 51.362 -13.101 -8.190 1.00 13.01 119 ALA B CA 1
ATOM 2149 C C . ALA B 1 119 ? 50.959 -11.629 -8.261 1.00 11.52 119 ALA B C 1
ATOM 2150 O O . ALA B 1 119 ? 50.701 -11.075 -7.210 1.00 12.99 119 ALA B O 1
ATOM 2152 N N . PHE B 1 120 ? 50.855 -11.003 -9.426 1.00 10.91 120 PHE B N 1
ATOM 2153 C CA . PHE B 1 120 ? 50.268 -9.657 -9.478 1.00 10.19 120 PHE B CA 1
ATOM 2154 C C . PHE B 1 120 ? 48.885 -9.647 -8.865 1.00 10.63 120 PHE B C 1
ATOM 2155 O O . PHE B 1 120 ? 48.470 -8.673 -8.251 1.00 10.86 120 PHE B O 1
ATOM 2163 N N . LEU B 1 121 ? 48.141 -10.729 -9.063 1.00 11.40 121 LEU B N 1
ATOM 2164 C CA . LEU B 1 121 ? 46.722 -10.782 -8.703 1.00 11.34 121 LEU B CA 1
ATOM 2165 C C . LEU B 1 121 ? 46.520 -10.806 -7.180 1.00 11.51 121 LEU B C 1
ATOM 2166 O O . LEU B 1 121 ? 45.417 -10.609 -6.690 1.00 13.39 121 LEU B O 1
ATOM 2171 N N . LEU B 1 122 ? 47.601 -11.000 -6.408 1.00 11.81 122 LEU B N 1
ATOM 2172 C CA . LEU B 1 122 ? 47.515 -10.955 -4.955 1.00 12.74 122 LEU B CA 1
ATOM 2173 C C . LEU B 1 122 ? 47.322 -9.527 -4.459 1.00 11.35 122 LEU B C 1
ATOM 2174 O O . LEU B 1 122 ? 46.833 -9.341 -3.324 1.00 13.89 122 LEU B O 1
ATOM 2179 N N . TRP B 1 123 ? 47.704 -8.520 -5.216 1.00 10.35 123 TRP B N 1
ATOM 2180 C CA . TRP B 1 123 ? 47.709 -7.133 -4.768 1.00 10.07 123 TRP B CA 1
ATOM 2181 C C . TRP B 1 123 ? 46.407 -6.463 -5.175 1.00 8.87 123 TRP B C 1
ATOM 2182 O O . TRP B 1 123 ? 46.333 -5.559 -5.967 1.00 10.73 123 TRP B O 1
ATOM 2193 N N . LYS B 1 124 ? 45.325 -6.960 -4.578 1.00 9.79 124 LYS B N 1
ATOM 2194 C CA . LYS B 1 124 ? 43.976 -6.650 -5.004 1.00 9.33 124 LYS B CA 1
ATOM 2195 C C . LYS B 1 124 ? 43.169 -5.831 -4.018 1.00 8.75 124 LYS B C 1
ATOM 2196 O O . LYS B 1 124 ? 42.122 -5.267 -4.380 1.00 10.04 124 LYS B O 1
ATOM 2202 N N . LYS B 1 125 ? 43.550 -5.759 -2.740 1.00 9.40 125 LYS B N 1
ATOM 2203 C CA . LYS B 1 125 ? 42.749 -5.114 -1.730 1.00 9.37 125 LYS B CA 1
ATOM 2204 C C . LYS B 1 125 ? 43.148 -3.668 -1.564 1.00 9.08 125 LYS B C 1
ATOM 2205 O O . LYS B 1 125 ? 44.316 -3.270 -1.635 1.00 10.46 125 LYS B O 1
ATOM 2211 N N . ALA B 1 126 ? 42.157 -2.825 -1.260 1.00 9.34 126 ALA B N 1
ATOM 2212 C CA . ALA B 1 126 ? 42.409 -1.452 -0.834 1.00 9.83 126 ALA B CA 1
ATOM 2213 C C . ALA B 1 126 ? 41.300 -1.078 0.122 1.00 10.41 126 ALA B C 1
ATOM 2214 O O . ALA B 1 126 ? 40.112 -1.283 -0.184 1.00 10.88 126 ALA B O 1
ATOM 2216 N N . GLY B 1 127 ? 41.645 -0.555 1.309 1.00 12.27 127 GLY B N 1
ATOM 2217 C CA . GLY B 1 127 ? 40.618 -0.213 2.280 1.00 14.73 127 GLY B CA 1
ATOM 2218 C C . GLY B 1 127 ? 39.798 -1.460 2.638 1.00 15.21 127 GLY B C 1
ATOM 2219 O O . GLY B 1 127 ? 40.311 -2.559 2.877 1.00 17.52 127 GLY B O 1
ATOM 2220 N N . LYS B 1 128 ? 38.508 -1.260 2.693 1.00 17.48 128 LYS B N 1
ATOM 2221 C CA . LYS B 1 128 ? 37.547 -2.285 3.052 1.00 19.75 128 LYS B CA 1
ATOM 2222 C C . LYS B 1 128 ? 37.056 -3.082 1.862 1.00 15.56 128 LYS B C 1
ATOM 2223 O O . LYS B 1 128 ? 36.126 -3.864 2.029 1.00 18.37 128 LYS B O 1
ATOM 2229 N N . ASP B 1 129 ? 37.665 -2.941 0.682 1.00 11.26 129 ASP B N 1
ATOM 2230 C CA . ASP B 1 129 ? 37.222 -3.729 -0.457 1.00 10.01 129 ASP B CA 1
ATOM 2231 C C . ASP B 1 129 ? 38.301 -4.746 -0.832 1.00 9.67 129 ASP B C 1
ATOM 2232 O O . ASP B 1 129 ? 39.408 -4.364 -1.253 1.00 10.62 129 ASP B O 1
ATOM 2237 N N . PRO B 1 130 ? 37.995 -6.046 -0.670 1.00 10.25 130 PRO B N 1
ATOM 2238 C CA . PRO B 1 130 ? 39.026 -7.057 -0.867 1.00 10.99 130 PRO B CA 1
ATOM 2239 C C . PRO B 1 130 ? 39.522 -7.218 -2.303 1.00 10.04 130 PRO B C 1
ATOM 2240 O O . PRO B 1 130 ? 40.556 -7.886 -2.483 1.00 11.99 130 PRO B O 1
ATOM 2244 N N . ASP B 1 131 ? 38.831 -6.710 -3.314 1.00 9.45 131 ASP B N 1
ATOM 2245 C CA . ASP B 1 131 ? 39.232 -6.966 -4.706 1.00 9.81 131 ASP B CA 1
ATOM 2246 C C . ASP B 1 131 ? 39.211 -5.720 -5.600 1.00 8.62 131 ASP B C 1
ATOM 2247 O O . ASP B 1 131 ? 39.219 -5.874 -6.842 1.00 9.36 131 ASP B O 1
ATOM 2252 N N . ILE B 1 132 ? 39.175 -4.518 -5.041 1.00 8.97 132 ILE B N 1
ATOM 2253 C CA . ILE B 1 132 ? 38.977 -3.348 -5.868 1.00 8.80 132 ILE B CA 1
ATOM 2254 C C . ILE B 1 132 ? 40.093 -3.136 -6.897 1.00 8.72 132 ILE B C 1
ATOM 2255 O O . ILE B 1 132 ? 39.819 -2.564 -7.951 1.00 9.77 132 ILE B O 1
ATOM 2260 N N . LEU B 1 133 ? 41.320 -3.576 -6.593 1.00 8.29 133 LEU B N 1
ATOM 2261 C CA . LEU B 1 133 ? 42.424 -3.423 -7.542 1.00 8.07 133 LEU B CA 1
ATOM 2262 C C . LEU B 1 133 ? 42.571 -4.605 -8.480 1.00 8.39 133 LEU B C 1
ATOM 2263 O O . LEU B 1 133 ? 43.468 -4.596 -9.335 1.00 8.91 133 LEU B O 1
ATOM 2268 N N . LEU B 1 134 ? 41.728 -5.630 -8.353 1.00 9.12 134 LEU B N 1
ATOM 2269 C CA . LEU B 1 134 ? 41.907 -6.832 -9.187 1.00 9.40 134 LEU B CA 1
ATOM 2270 C C . LEU B 1 134 ? 41.782 -6.519 -10.668 1.00 9.51 134 LEU B C 1
ATOM 2271 O O . LEU B 1 134 ? 42.610 -7.056 -11.444 1.00 9.62 134 LEU B O 1
ATOM 2276 N N . PRO B 1 135 ? 40.860 -5.747 -11.183 1.00 9.69 135 PRO B N 1
ATOM 2277 C CA . PRO B 1 135 ? 40.816 -5.464 -12.611 1.00 10.03 135 PRO B CA 1
ATOM 2278 C C . PRO B 1 135 ? 42.118 -4.847 -13.122 1.00 9.80 135 PRO B C 1
ATOM 2279 O O . PRO B 1 135 ? 42.626 -5.229 -14.188 1.00 10.68 135 PRO B O 1
ATOM 2283 N N . ARG B 1 136 ? 42.666 -3.891 -12.353 1.00 9.20 136 ARG B N 1
ATOM 2284 C CA . ARG B 1 136 ? 43.977 -3.299 -12.719 1.00 9.11 136 ARG B CA 1
ATOM 2285 C C . ARG B 1 136 ? 45.058 -4.368 -12.729 1.00 8.60 136 ARG B C 1
ATOM 2286 O O . ARG B 1 136 ? 45.871 -4.415 -13.645 1.00 9.48 136 ARG B O 1
ATOM 2294 N N . ARG B 1 137 ? 45.102 -5.220 -11.704 1.00 8.49 137 ARG B N 1
ATOM 2295 C CA . ARG B 1 137 ? 46.099 -6.265 -11.637 1.00 9.03 137 ARG B CA 1
ATOM 2296 C C . ARG B 1 137 ? 45.988 -7.203 -12.849 1.00 9.25 137 ARG B C 1
ATOM 2297 O O . ARG B 1 137 ? 46.976 -7.675 -13.383 1.00 9.89 137 ARG B O 1
ATOM 2305 N N . ARG B 1 138 ? 44.744 -7.525 -13.268 1.00 9.99 138 ARG B N 1
ATOM 2306 C CA . ARG B 1 138 ? 44.584 -8.400 -14.418 1.00 10.69 138 ARG B CA 1
ATOM 2307 C C . ARG B 1 138 ? 45.121 -7.753 -15.687 1.00 10.61 138 ARG B C 1
ATOM 2308 O O . ARG B 1 138 ? 45.726 -8.422 -16.559 1.00 11.59 138 ARG B O 1
ATOM 2316 N N . ARG B 1 139 ? 44.846 -6.432 -15.859 1.00 10.08 139 ARG B N 1
ATOM 2317 C CA . ARG B 1 139 ? 45.389 -5.732 -17.026 1.00 10.17 139 ARG B CA 1
ATOM 2318 C C . ARG B 1 139 ? 46.909 -5.678 -16.998 1.00 10.16 139 ARG B C 1
ATOM 2319 O O . ARG B 1 139 ? 47.565 -5.894 -18.010 1.00 11.16 139 ARG B O 1
ATOM 2327 N N . GLU B 1 140 ? 47.515 -5.464 -15.825 1.00 9.85 140 GLU B N 1
ATOM 2328 C CA . GLU B 1 140 ? 48.959 -5.421 -15.695 1.00 9.79 140 GLU B CA 1
ATOM 2329 C C . GLU B 1 140 ? 49.575 -6.776 -15.963 1.00 10.55 140 GLU B C 1
ATOM 2330 O O . GLU B 1 140 ? 50.580 -6.903 -16.632 1.00 10.54 140 GLU B O 1
ATOM 2336 N N . ARG B 1 141 ? 48.923 -7.828 -15.445 1.00 10.60 141 ARG B N 1
ATOM 2337 C CA . ARG B 1 141 ? 49.368 -9.188 -15.679 1.00 10.87 141 ARG B CA 1
ATOM 2338 C C . ARG B 1 141 ? 49.331 -9.503 -17.183 1.00 11.27 141 ARG B C 1
ATOM 2339 O O . ARG B 1 141 ? 50.236 -10.096 -17.752 1.00 12.00 141 ARG B O 1
ATOM 2347 N N . ALA B 1 142 ? 48.247 -9.110 -17.868 1.00 12.16 142 ALA B N 1
ATOM 2348 C CA . ALA B 1 142 ? 48.148 -9.302 -19.318 1.00 12.55 142 ALA B CA 1
ATOM 2349 C C . ALA B 1 142 ? 49.234 -8.594 -20.058 1.00 13.17 142 ALA B C 1
ATOM 2350 O O . ALA B 1 142 ? 49.849 -9.166 -20.973 1.00 13.73 142 ALA B O 1
ATOM 2352 N N . LEU B 1 143 ? 49.561 -7.369 -19.660 1.00 11.88 143 LEU B N 1
ATOM 2353 C CA . LEU B 1 143 ? 50.689 -6.649 -20.283 1.00 11.66 143 LEU B CA 1
ATOM 2354 C C . LEU B 1 143 ? 51.973 -7.386 -20.024 1.00 11.36 143 LEU B C 1
ATOM 2355 O O . LEU B 1 143 ? 52.779 -7.596 -20.960 1.00 12.26 143 LEU B O 1
ATOM 2360 N N . PHE B 1 144 ? 52.198 -7.815 -18.776 1.00 11.08 144 PHE B N 1
ATOM 2361 C CA . PHE B 1 144 ? 53.418 -8.527 -18.448 1.00 11.11 144 PHE B CA 1
ATOM 2362 C C . PHE B 1 144 ? 53.654 -9.718 -19.352 1.00 12.63 144 PHE B C 1
ATOM 2363 O O . PHE B 1 144 ? 54.798 -10.023 -19.720 1.00 15.45 144 PHE B O 1
ATOM 2371 N N . LEU B 1 145 ? 52.614 -10.457 -19.673 1.00 13.46 145 LEU B N 1
ATOM 2372 C CA . LEU B 1 145 ? 52.649 -11.697 -20.442 1.00 15.11 145 LEU B CA 1
ATOM 2373 C C . LEU B 1 145 ? 52.559 -11.471 -21.929 1.00 17.44 145 LEU B C 1
ATOM 2374 O O . LEU B 1 145 ? 52.664 -12.467 -22.700 1.00 20.65 145 LEU B O 1
ATOM 2379 N N . SER B 1 146 ? 52.411 -10.245 -22.366 1.00 17.29 146 SER B N 1
ATOM 2380 C CA . SER B 1 146 ? 52.226 -10.014 -23.792 1.00 22.33 146 SER B CA 1
ATOM 2381 C C . SER B 1 146 ? 53.510 -9.898 -24.589 1.00 25.76 146 SER B C 1
ATOM 2382 O O . SER B 1 146 ? 54.602 -9.743 -24.027 1.00 22.26 146 SER B O 1
#

Sequence (292 aa):
MMQISSNGITRLKRREEGERLKAYSDSRGIPTIGVGHTTGGKKVDGNSSVASGMTTITAEKSSELLKEDLQWVEDAISSLVRVPLNQNQYDAMCSLIFNIGKSAFAGSTVLRQLLLNLKNYQAAADAFLLWKKAGKDPDILLPRRRRERALFLSMMQISSNGITRLKREEGERLKAYSDSRGIPTIGVGHTGKVDGNSVASGMTITAEKSSELLKEDLQWVEDAISSSSLVRVPLNQNQYDAMCSLIFNIGKSAFAGSTVLRQLLNLKNYQAAADAFLLWKKAGKDPDILLPRRRRERALFLS

Organism: Salmonella phage P22 (NCBI:txid10754)

CATH classification: 1.10.530.40

Nearest PDB structures (foldseek):
  2anv-assembly1_A  TM=1.007E+00  e=4.080E-27  Lederbergvirus P22
  9kbq-assembly1_B  TM=9.478E-01  e=7.650E-14  Acinetobacter baumannii
  8app-assembly1_A-3  TM=9.347E-01  e=6.816E-13  Acinetobacter phage AbTZA1
  6et6-assembly1_A  TM=8.247E-01  e=5.735E-13  Acinetobacter baumannii
  9kbs-assembly1_A  TM=8.182E-01  e=1.020E-12  Acinetobacter baumannii

Foldseek 3Di:
DDAADPVLLVLLCVVQPAAFFWDAPPVGQIAHQRRDQQDDPPHGRDGPGGDDNVSSSVSVRVVLPVVVVLCVVQQDDDADNLLVSLSSSLCVPPHSVDVNPFPLSVCRNVVNQLSSLVSLQCPADDPPRNHPCNVVSVVSSVSRVD/DDDADPVLLVLLCVLQPAAQFWDQDPVGQIAHQRGDRDDDPPHGRDHPHGDDNVSSSVSVRVVLPVVVVLCVVQADDDADNLLVSLSSSLCSPPHSVDVNPFPLSVCRNVVVQLSSLVSLQCPADDDPRNGNCNVVSVVSSVSRVD

Secondary structure (DSSP, 8-state):
-----HHHHHHHHHHH--EEEEEE-TTS-EEEETTB-S-BTTB---TT-B--HHHHHHHHHHHTHHHHHHHHHH--S---HHHHHHHHHHHHHH-HHHHHT-HHHHHHHTT-HHHHHHHGGG---BTTBTTTTHHHHHHHHHHHH-/-----HHHHHHHHHHH--EEEEEE-TTS-EEEETTB-S-BTTB---TT-B--HHHHHHHHHHHTHHHHHHHHHH--S---HHHHHHHHHHHHHH-HHHHHTSHHHHHHHTT-HHHHHHHGGG---BTTBTTTTHHHHHHHHHHHH-